Protein AF-A0A435XR45-F1 (afdb_monomer_lite)

Structure (mmCIF, N/CA/C/O backbone):
data_AF-A0A435XR45-F1
#
_entry.id   AF-A0A435XR45-F1
#
loop_
_atom_site.group_PDB
_atom_site.id
_atom_site.type_symbol
_atom_site.label_atom_id
_atom_site.label_alt_id
_atom_site.label_comp_id
_atom_site.label_asym_id
_atom_site.label_entity_id
_atom_site.label_seq_id
_atom_site.pdbx_PDB_ins_code
_atom_site.Cartn_x
_atom_site.Cartn_y
_atom_site.Cartn_z
_atom_site.occupancy
_atom_site.B_iso_or_equiv
_atom_site.auth_seq_id
_atom_site.auth_comp_id
_atom_site.auth_asym_id
_atom_site.auth_atom_id
_atom_site.pdbx_PDB_model_num
ATOM 1 N N . PRO A 1 1 ? 20.529 2.400 -13.162 1.00 84.38 1 PRO A N 1
ATOM 2 C CA . PRO A 1 1 ? 20.167 1.295 -12.238 1.00 84.38 1 PRO A CA 1
ATOM 3 C C . PRO A 1 1 ? 20.625 1.665 -10.825 1.00 84.38 1 PRO A C 1
ATOM 5 O O . PRO A 1 1 ? 21.655 2.323 -10.700 1.00 84.38 1 PRO A O 1
ATOM 8 N N . VAL A 1 2 ? 19.870 1.284 -9.794 1.00 91.06 2 VAL A N 1
ATOM 9 C CA . VAL A 1 2 ? 20.231 1.526 -8.389 1.00 91.06 2 VAL A CA 1
ATOM 10 C C . VAL A 1 2 ? 20.512 0.175 -7.746 1.00 91.06 2 VAL A C 1
ATOM 12 O O . VAL A 1 2 ? 19.653 -0.702 -7.763 1.00 91.06 2 VAL A O 1
ATOM 15 N N . ALA A 1 3 ? 21.725 -0.008 -7.229 1.00 93.19 3 ALA A N 1
ATOM 16 C CA . ALA A 1 3 ? 22.082 -1.224 -6.512 1.00 93.19 3 ALA A CA 1
ATOM 17 C C . ALA A 1 3 ? 21.446 -1.207 -5.117 1.00 93.19 3 ALA A C 1
ATOM 19 O O . ALA A 1 3 ? 21.496 -0.195 -4.417 1.00 93.19 3 ALA A O 1
ATOM 20 N N . VAL A 1 4 ? 20.873 -2.336 -4.713 1.00 92.94 4 VAL A N 1
ATOM 21 C CA . VAL A 1 4 ? 20.321 -2.543 -3.371 1.00 92.94 4 VAL A CA 1
ATOM 22 C C . VAL A 1 4 ? 20.966 -3.774 -2.756 1.00 92.94 4 VAL A C 1
ATOM 24 O O . VAL A 1 4 ? 21.391 -4.676 -3.474 1.00 92.94 4 VAL A O 1
ATOM 27 N N . ASN A 1 5 ? 21.049 -3.808 -1.427 1.00 91.12 5 ASN A N 1
ATOM 28 C CA . ASN A 1 5 ? 21.637 -4.947 -0.725 1.00 91.12 5 ASN A CA 1
ATOM 29 C C . ASN A 1 5 ? 20.813 -6.230 -0.922 1.00 91.12 5 ASN A C 1
ATOM 31 O O . A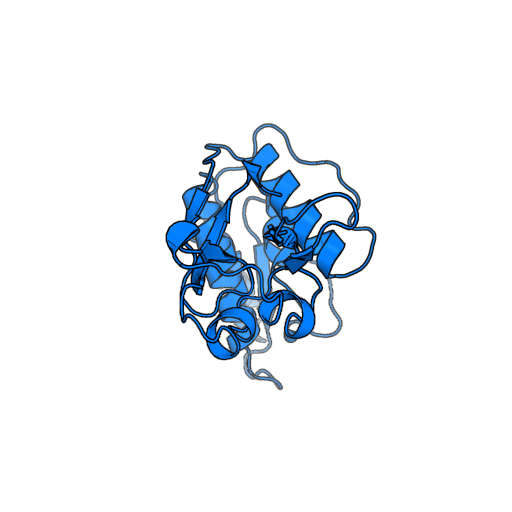SN A 1 5 ? 21.377 -7.305 -1.076 1.00 91.12 5 ASN A O 1
ATOM 35 N N . GLU A 1 6 ? 19.482 -6.109 -0.913 1.00 92.00 6 GLU A N 1
ATOM 36 C CA . GLU A 1 6 ? 18.561 -7.233 -1.060 1.00 92.00 6 GLU A CA 1
ATOM 37 C C . GLU A 1 6 ? 17.202 -6.741 -1.590 1.00 92.00 6 GLU A C 1
ATOM 39 O O . GLU A 1 6 ? 16.567 -5.871 -0.986 1.00 92.00 6 GLU A O 1
ATOM 44 N N . ILE A 1 7 ? 16.740 -7.290 -2.717 1.00 93.62 7 ILE A N 1
ATOM 45 C CA . ILE A 1 7 ? 15.506 -6.846 -3.388 1.00 93.62 7 ILE A CA 1
ATOM 46 C C . ILE A 1 7 ? 14.248 -7.206 -2.595 1.00 93.62 7 ILE A C 1
ATOM 48 O O . ILE A 1 7 ? 13.243 -6.504 -2.675 1.00 93.62 7 ILE A O 1
ATOM 52 N N . THR A 1 8 ? 14.300 -8.259 -1.777 1.00 92.94 8 THR A N 1
ATOM 53 C CA . THR A 1 8 ? 13.164 -8.669 -0.936 1.00 92.94 8 THR A CA 1
ATOM 54 C C . THR A 1 8 ? 12.863 -7.681 0.196 1.00 92.94 8 THR A C 1
ATOM 56 O O . THR A 1 8 ? 11.785 -7.733 0.787 1.00 92.94 8 THR A O 1
ATOM 59 N N . GLN A 1 9 ? 13.762 -6.728 0.473 1.00 91.50 9 GLN A N 1
ATOM 60 C CA . GLN A 1 9 ? 13.537 -5.666 1.462 1.00 91.50 9 GLN A CA 1
ATOM 61 C C . GLN A 1 9 ? 12.734 -4.477 0.910 1.00 91.50 9 GLN A C 1
ATOM 63 O O . GLN A 1 9 ? 12.242 -3.654 1.697 1.00 91.50 9 GLN A O 1
ATOM 68 N N . LEU A 1 10 ? 12.573 -4.393 -0.416 1.00 93.12 10 LEU A N 1
ATOM 69 C CA . LEU A 1 10 ? 11.851 -3.314 -1.086 1.00 93.12 10 LEU A CA 1
ATOM 70 C C . LEU A 1 10 ? 10.365 -3.348 -0.710 1.00 93.12 10 LEU A C 1
ATOM 72 O O . LEU A 1 10 ? 9.634 -4.286 -1.042 1.00 93.12 10 LEU A O 1
ATOM 76 N N . GLY A 1 11 ? 9.916 -2.316 0.007 1.00 93.12 11 GLY A N 1
ATOM 77 C CA . GLY A 1 11 ? 8.500 -2.092 0.269 1.00 93.12 11 GLY A CA 1
ATOM 78 C C . GLY A 1 11 ? 7.791 -1.462 -0.927 1.00 93.12 11 GLY A C 1
ATOM 79 O O . GLY A 1 11 ? 8.376 -1.258 -1.991 1.00 93.12 11 GLY A O 1
ATOM 80 N N . ILE A 1 12 ? 6.508 -1.149 -0.752 1.00 94.31 12 ILE A N 1
ATOM 81 C CA . ILE A 1 12 ? 5.695 -0.534 -1.807 1.00 94.31 12 ILE A CA 1
ATOM 82 C C . ILE A 1 12 ? 6.259 0.822 -2.254 1.00 94.31 12 ILE A C 1
ATOM 84 O O . ILE A 1 12 ? 6.191 1.159 -3.432 1.00 94.31 12 ILE A O 1
ATOM 88 N N . GLU A 1 13 ? 6.868 1.567 -1.330 1.00 94.75 13 GLU A N 1
ATOM 89 C CA . GLU A 1 13 ? 7.479 2.876 -1.553 1.00 94.75 13 GLU A CA 1
ATOM 90 C C . GLU A 1 13 ? 8.535 2.861 -2.662 1.00 94.75 13 GLU A C 1
ATOM 92 O O . GLU A 1 13 ? 8.608 3.806 -3.441 1.00 94.75 13 GLU A O 1
ATOM 97 N N . ALA A 1 14 ? 9.285 1.763 -2.800 1.00 95.12 14 ALA A N 1
ATOM 98 C CA . ALA A 1 14 ? 10.298 1.609 -3.843 1.00 95.12 14 ALA A CA 1
ATOM 99 C C . ALA A 1 14 ? 9.701 1.557 -5.260 1.00 95.12 14 ALA A C 1
ATOM 101 O O . ALA A 1 14 ? 10.407 1.803 -6.234 1.00 95.12 14 ALA A O 1
ATOM 102 N N . TRP A 1 15 ? 8.407 1.252 -5.369 1.00 96.06 15 TRP A N 1
ATOM 103 C CA . TRP A 1 15 ? 7.674 1.170 -6.628 1.00 96.06 15 TRP A CA 1
ATOM 104 C C . TRP A 1 15 ? 6.929 2.463 -6.932 1.00 96.06 15 TRP A C 1
ATOM 106 O O . TRP A 1 15 ? 6.956 2.934 -8.061 1.00 96.06 15 TRP A O 1
ATOM 116 N N . ILE A 1 16 ? 6.281 3.056 -5.927 1.00 95.88 16 ILE A N 1
ATOM 117 C CA . ILE A 1 16 ? 5.413 4.221 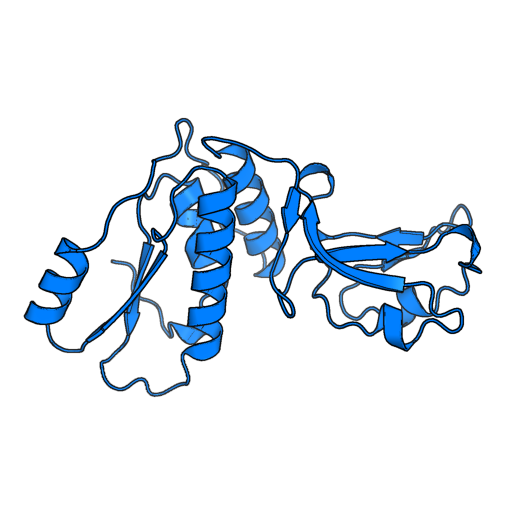-6.131 1.00 95.88 16 ILE A CA 1
ATOM 118 C C . ILE A 1 16 ? 6.150 5.563 -6.065 1.00 95.88 16 ILE A C 1
ATOM 120 O O . ILE A 1 16 ? 5.756 6.494 -6.763 1.00 95.88 16 ILE A O 1
ATOM 124 N N . ALA A 1 17 ? 7.228 5.681 -5.280 1.00 95.94 17 ALA A N 1
ATOM 125 C CA . ALA A 1 17 ? 7.978 6.934 -5.183 1.00 95.94 17 ALA A CA 1
ATOM 126 C C . ALA A 1 17 ? 8.616 7.344 -6.523 1.00 95.94 17 ALA A C 1
ATOM 128 O O . ALA A 1 17 ? 8.434 8.495 -6.922 1.00 95.94 17 ALA A O 1
ATOM 129 N N . PRO A 1 18 ? 9.278 6.442 -7.283 1.00 95.75 18 PRO A N 1
ATOM 130 C CA . PRO A 1 18 ? 9.805 6.805 -8.595 1.00 95.75 18 PRO A CA 1
ATOM 131 C C . PRO A 1 18 ? 8.713 7.251 -9.566 1.00 95.75 18 PRO A C 1
ATOM 133 O O . PRO A 1 18 ? 8.928 8.185 -10.332 1.00 95.75 18 PRO A O 1
ATOM 136 N N . VAL A 1 19 ? 7.534 6.626 -9.514 1.00 96.50 19 VAL A N 1
ATOM 137 C CA . VAL A 1 19 ? 6.386 6.987 -10.360 1.00 96.50 19 VAL A CA 1
ATOM 138 C C . VAL A 1 19 ? 5.886 8.388 -10.019 1.00 96.50 19 VAL A C 1
ATOM 140 O O . VAL A 1 19 ? 5.678 9.202 -10.919 1.00 96.50 19 VAL A O 1
ATOM 143 N N . ALA A 1 20 ? 5.785 8.713 -8.726 1.00 96.12 20 ALA A N 1
ATOM 144 C CA . ALA A 1 20 ? 5.480 10.066 -8.267 1.00 96.12 20 ALA A CA 1
ATOM 145 C C . ALA A 1 20 ? 6.531 11.089 -8.745 1.00 96.12 20 ALA A C 1
ATOM 147 O O . ALA A 1 20 ? 6.176 12.207 -9.109 1.00 96.12 20 ALA A O 1
ATOM 148 N N . TRP A 1 21 ? 7.811 10.704 -8.815 1.00 95.81 21 TRP A N 1
ATOM 149 C CA . TRP A 1 21 ? 8.901 11.514 -9.381 1.00 95.81 21 TRP A CA 1
ATOM 150 C C . TRP A 1 21 ? 8.949 11.543 -10.920 1.00 95.81 21 TRP A C 1
ATOM 152 O O . TRP A 1 21 ? 9.836 12.182 -11.485 1.00 95.81 21 TRP A O 1
ATOM 162 N N . GLY A 1 22 ? 8.018 10.889 -11.622 1.00 95.38 22 GLY A N 1
ATOM 163 C CA . GLY A 1 22 ? 7.934 10.930 -13.086 1.00 95.38 22 GLY A CA 1
ATOM 164 C C . GLY A 1 22 ? 8.491 9.715 -13.822 1.00 95.38 22 GLY A C 1
ATOM 165 O O . GLY A 1 22 ? 8.504 9.721 -15.052 1.00 95.38 22 GLY A O 1
ATOM 166 N N . ALA A 1 23 ? 8.923 8.662 -13.124 1.00 95.56 23 ALA A N 1
ATOM 167 C CA . ALA A 1 23 ? 9.302 7.415 -13.780 1.00 95.56 23 ALA A CA 1
ATOM 168 C C . ALA A 1 23 ? 8.084 6.779 -14.469 1.00 95.56 23 ALA A C 1
ATOM 170 O O . ALA A 1 23 ? 7.060 6.524 -13.839 1.00 95.56 23 ALA A O 1
ATOM 171 N N . ALA A 1 24 ? 8.219 6.485 -15.762 1.00 95.12 24 ALA A N 1
ATOM 172 C CA . ALA A 1 24 ? 7.178 5.820 -16.544 1.00 95.12 24 ALA A CA 1
ATOM 173 C C . ALA A 1 24 ? 7.207 4.285 -16.405 1.00 95.12 24 ALA A C 1
ATOM 175 O O . ALA A 1 24 ? 6.255 3.623 -16.795 1.00 95.12 24 ALA A O 1
ATOM 176 N N . ALA A 1 25 ? 8.281 3.709 -15.859 1.00 96.19 25 ALA A N 1
ATOM 177 C CA . ALA A 1 25 ? 8.369 2.294 -15.509 1.00 96.19 25 ALA A CA 1
ATOM 178 C C . ALA A 1 25 ? 9.405 2.074 -14.396 1.00 96.19 25 ALA A C 1
ATOM 180 O O . ALA A 1 25 ? 10.389 2.813 -14.299 1.00 96.19 25 ALA A O 1
ATOM 181 N N . VAL A 1 26 ? 9.196 1.044 -13.575 1.00 97.00 26 VAL A N 1
ATOM 182 C CA . VAL A 1 26 ? 10.075 0.661 -12.463 1.00 97.00 26 VAL A CA 1
ATOM 183 C C . VAL A 1 26 ? 10.276 -0.852 -12.485 1.00 97.00 26 VAL A C 1
ATOM 185 O O . VAL A 1 26 ? 9.340 -1.612 -12.259 1.00 97.00 26 VAL A O 1
ATOM 188 N N . MET A 1 27 ? 11.506 -1.303 -12.730 1.00 96.94 27 MET A N 1
ATOM 189 C CA . MET A 1 27 ? 11.834 -2.730 -12.791 1.00 96.94 27 MET A CA 1
ATOM 190 C C . MET A 1 27 ? 12.838 -3.101 -11.701 1.00 96.94 27 MET A C 1
ATOM 192 O O . MET A 1 27 ? 13.874 -2.445 -11.568 1.00 96.94 27 MET A O 1
ATOM 196 N N . ALA A 1 28 ? 12.562 -4.174 -10.961 1.00 96.44 28 ALA A N 1
ATOM 197 C CA . ALA A 1 28 ? 13.563 -4.839 -10.132 1.00 96.44 28 ALA A CA 1
ATOM 198 C C . ALA A 1 28 ? 14.202 -5.990 -10.915 1.00 96.44 28 ALA A C 1
ATOM 200 O O . ALA A 1 28 ? 13.516 -6.713 -11.633 1.00 96.44 28 ALA A O 1
ATOM 201 N N . LEU A 1 29 ? 15.511 -6.171 -10.755 1.00 96.19 29 LEU A N 1
ATOM 202 C CA . LEU A 1 29 ? 16.254 -7.299 -11.312 1.00 96.19 29 LEU A CA 1
ATOM 203 C C . LEU A 1 29 ? 16.550 -8.302 -10.194 1.00 96.19 29 LEU A C 1
ATOM 205 O O . LEU A 1 29 ? 17.124 -7.923 -9.172 1.00 96.19 29 LEU A O 1
ATOM 209 N N . ALA A 1 30 ? 16.182 -9.562 -10.398 1.00 95.50 30 ALA A N 1
ATOM 210 C CA . ALA A 1 30 ? 16.560 -10.692 -9.559 1.00 95.50 30 ALA A CA 1
ATOM 211 C C . ALA A 1 30 ? 17.417 -11.684 -10.353 1.00 95.50 30 ALA A C 1
ATOM 213 O O . ALA A 1 30 ? 17.338 -11.738 -11.582 1.00 95.50 30 ALA A O 1
ATOM 214 N N . SER A 1 31 ? 18.202 -12.496 -9.643 1.00 94.19 31 SER A N 1
ATOM 215 C CA . SER A 1 31 ? 18.904 -13.622 -10.261 1.00 94.19 31 SER A CA 1
ATOM 216 C C . SER A 1 31 ? 17.913 -14.649 -10.809 1.00 94.19 31 SER A C 1
ATOM 218 O O . SER A 1 31 ? 16.802 -14.780 -10.295 1.00 94.19 31 SER A O 1
ATOM 220 N N . ALA A 1 32 ? 18.323 -15.444 -11.800 1.00 93.50 32 ALA A N 1
ATOM 221 C CA . ALA A 1 32 ? 17.477 -16.506 -12.361 1.00 93.50 32 ALA A CA 1
ATOM 222 C C . ALA A 1 32 ? 17.160 -17.614 -11.336 1.00 93.50 32 ALA A C 1
ATOM 224 O O . ALA A 1 32 ? 16.251 -18.422 -11.524 1.00 93.50 32 ALA A O 1
ATOM 225 N N . LYS A 1 33 ? 17.945 -17.679 -10.253 1.00 92.75 33 LYS A N 1
ATOM 226 C CA . LYS A 1 33 ? 17.721 -18.538 -9.085 1.00 92.75 33 LYS A CA 1
ATOM 227 C C . LYS A 1 33 ? 17.835 -17.694 -7.813 1.00 92.75 33 LYS A C 1
ATOM 229 O O . LYS A 1 33 ? 18.938 -17.579 -7.263 1.00 92.75 33 LYS A O 1
ATOM 234 N N . PRO A 1 34 ? 16.741 -17.060 -7.364 1.00 89.88 34 PRO A N 1
ATOM 235 C CA . PRO A 1 34 ? 16.741 -16.247 -6.154 1.00 89.88 34 PRO A CA 1
ATOM 236 C C . PRO A 1 34 ? 17.091 -17.085 -4.920 1.00 89.88 34 PRO A C 1
ATOM 238 O O . PRO A 1 34 ? 16.647 -18.223 -4.777 1.00 89.88 34 PRO A O 1
ATOM 241 N N . LYS A 1 35 ? 17.877 -16.521 -3.996 1.00 90.44 35 LYS A N 1
ATOM 242 C CA . LYS A 1 35 ? 18.180 -17.170 -2.703 1.00 90.44 35 LYS A CA 1
ATOM 243 C C . LYS A 1 35 ? 17.000 -17.130 -1.728 1.00 90.44 35 LYS A C 1
ATOM 245 O O . LYS A 1 35 ? 16.951 -17.924 -0.791 1.00 90.44 35 LYS A O 1
ATOM 250 N N . HIS A 1 36 ? 16.089 -16.183 -1.929 1.00 91.44 36 HIS A N 1
ATOM 251 C CA . HIS A 1 36 ? 14.946 -15.913 -1.069 1.00 91.44 36 HIS A CA 1
ATOM 252 C C . HIS A 1 36 ? 13.662 -15.849 -1.899 1.00 91.44 36 HIS A C 1
ATO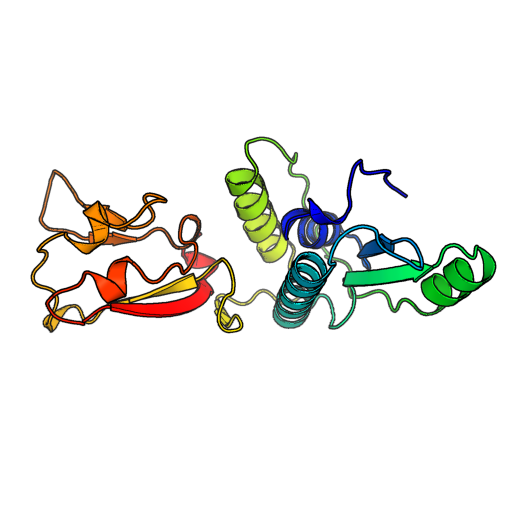M 254 O O . HIS A 1 36 ? 13.682 -15.430 -3.053 1.00 91.44 36 HIS A O 1
ATOM 260 N N . GLU A 1 37 ? 12.549 -16.246 -1.284 1.00 92.50 37 GLU A N 1
ATOM 261 C CA . GLU A 1 37 ? 11.214 -16.216 -1.886 1.00 92.50 37 GLU A CA 1
ATOM 262 C C . GLU A 1 37 ? 10.798 -14.791 -2.276 1.00 92.50 37 GLU A C 1
ATOM 264 O O . GLU A 1 37 ? 10.768 -13.881 -1.442 1.00 92.50 37 GLU A O 1
ATOM 269 N N . LEU A 1 38 ? 10.405 -14.604 -3.538 1.00 94.50 38 LEU A N 1
ATOM 270 C CA . LEU A 1 38 ? 10.039 -13.291 -4.083 1.00 94.50 38 LEU A CA 1
ATOM 271 C C . LEU A 1 38 ? 8.545 -12.963 -3.942 1.00 94.50 38 LEU A C 1
ATOM 273 O O . LEU A 1 38 ? 8.107 -11.888 -4.348 1.00 94.50 38 LEU A O 1
ATOM 277 N N . THR A 1 39 ? 7.755 -13.838 -3.316 1.00 92.12 39 THR A N 1
ATOM 278 C CA . THR A 1 39 ? 6.297 -13.680 -3.166 1.00 92.12 39 THR A CA 1
ATOM 279 C C . THR A 1 39 ? 5.900 -12.337 -2.533 1.00 92.12 39 THR A C 1
ATOM 281 O O . THR A 1 39 ? 4.958 -11.681 -2.982 1.00 92.12 39 THR A O 1
ATOM 284 N N . GLY A 1 40 ? 6.641 -11.875 -1.518 1.00 91.88 40 GLY A N 1
ATOM 285 C CA . GLY A 1 40 ? 6.397 -10.568 -0.894 1.00 91.88 40 GLY A CA 1
ATOM 286 C C . GLY A 1 40 ? 6.638 -9.393 -1.849 1.00 91.88 40 GLY A C 1
ATOM 287 O O . GLY A 1 40 ? 5.854 -8.442 -1.867 1.00 91.88 40 GLY A O 1
ATOM 288 N N . LEU A 1 41 ? 7.679 -9.492 -2.679 1.00 93.88 41 LEU A N 1
ATOM 289 C CA . LEU A 1 41 ? 8.022 -8.498 -3.692 1.00 93.88 41 LEU A CA 1
ATOM 290 C C . LEU A 1 41 ? 6.968 -8.466 -4.806 1.00 93.88 41 LEU A C 1
ATOM 292 O O . LEU A 1 41 ? 6.468 -7.395 -5.144 1.00 93.88 41 LEU A O 1
ATOM 296 N N . ALA A 1 42 ? 6.557 -9.636 -5.301 1.00 93.81 42 ALA A N 1
ATOM 297 C CA . ALA A 1 42 ? 5.502 -9.774 -6.305 1.00 93.81 42 ALA A CA 1
ATOM 298 C C . ALA A 1 42 ? 4.164 -9.180 -5.826 1.00 93.81 42 ALA A C 1
ATOM 300 O O . ALA A 1 42 ? 3.455 -8.519 -6.592 1.00 93.81 42 ALA A O 1
ATOM 301 N N . ARG A 1 43 ? 3.834 -9.334 -4.535 1.00 94.06 43 ARG A N 1
ATOM 302 C CA . ARG A 1 43 ? 2.661 -8.679 -3.935 1.00 94.06 43 ARG A CA 1
ATOM 303 C C . ARG A 1 43 ? 2.788 -7.153 -3.952 1.00 94.06 43 ARG A C 1
ATOM 305 O O . ARG A 1 43 ? 1.816 -6.482 -4.291 1.00 94.06 43 ARG A O 1
ATOM 312 N N . ASN A 1 44 ? 3.959 -6.602 -3.627 1.00 94.94 44 ASN A N 1
ATOM 313 C CA . ASN A 1 44 ? 4.190 -5.153 -3.684 1.00 94.94 44 ASN A CA 1
ATOM 314 C C . ASN A 1 44 ? 4.054 -4.617 -5.116 1.00 94.94 44 ASN A C 1
ATOM 316 O O . ASN A 1 44 ? 3.378 -3.610 -5.311 1.00 94.94 44 ASN A O 1
ATOM 320 N N . VAL A 1 45 ? 4.603 -5.326 -6.110 1.00 96.19 45 VAL A N 1
ATOM 321 C CA . VAL A 1 45 ? 4.435 -5.007 -7.541 1.00 96.19 45 VAL A CA 1
ATOM 322 C C . VAL A 1 45 ? 2.960 -5.011 -7.939 1.00 96.19 45 VAL A C 1
ATOM 324 O O . VAL A 1 45 ? 2.484 -4.069 -8.567 1.00 96.19 45 VAL A O 1
ATOM 327 N N . THR A 1 46 ? 2.212 -6.035 -7.521 1.00 95.94 46 THR A N 1
ATOM 328 C CA . THR A 1 46 ? 0.776 -6.158 -7.818 1.00 95.94 46 THR A CA 1
ATOM 329 C C . THR A 1 46 ? -0.014 -4.972 -7.264 1.00 95.94 46 THR A C 1
ATOM 331 O O . THR A 1 46 ? -0.836 -4.389 -7.971 1.00 95.94 46 THR A O 1
ATOM 334 N N . ILE A 1 47 ? 0.246 -4.579 -6.012 1.00 95.88 47 ILE A N 1
ATOM 335 C CA . ILE A 1 47 ? -0.423 -3.427 -5.395 1.00 95.88 47 ILE A CA 1
ATOM 336 C C . ILE A 1 47 ? 0.019 -2.121 -6.073 1.00 95.88 47 ILE A C 1
ATOM 338 O O . ILE A 1 47 ? -0.827 -1.274 -6.350 1.00 95.88 47 ILE A O 1
ATOM 342 N N . ALA A 1 48 ? 1.304 -1.958 -6.398 1.00 96.81 48 ALA A N 1
ATOM 343 C CA . ALA A 1 48 ? 1.797 -0.772 -7.097 1.00 96.81 48 ALA A CA 1
ATOM 344 C C . ALA A 1 48 ? 1.141 -0.601 -8.478 1.00 96.81 48 ALA A C 1
ATOM 346 O O . ALA A 1 48 ? 0.677 0.490 -8.795 1.00 96.81 48 ALA A O 1
ATOM 347 N N . ASN A 1 49 ? 1.012 -1.678 -9.258 1.00 97.19 49 ASN A N 1
ATOM 348 C CA . ASN A 1 49 ? 0.322 -1.661 -10.552 1.00 97.19 49 ASN A CA 1
ATOM 349 C C . ASN A 1 49 ? -1.188 -1.410 -10.417 1.00 97.19 49 ASN A C 1
ATOM 351 O O . ASN A 1 49 ? -1.784 -0.721 -11.244 1.00 97.19 49 ASN A O 1
ATOM 355 N N . LEU A 1 50 ? -1.822 -1.912 -9.352 1.00 97.06 50 LEU A N 1
ATOM 356 C CA . LEU A 1 50 ? -3.217 -1.592 -9.040 1.00 97.06 50 LEU A CA 1
ATOM 357 C C . LEU A 1 50 ? -3.406 -0.093 -8.762 1.00 97.06 50 LEU A C 1
ATOM 359 O O . LEU A 1 50 ? -4.342 0.511 -9.293 1.00 97.06 50 LEU A O 1
ATOM 363 N N . LEU A 1 51 ? -2.524 0.505 -7.957 1.00 96.69 51 LEU A N 1
ATOM 364 C CA . LEU A 1 51 ? -2.540 1.940 -7.667 1.00 96.69 51 LEU A CA 1
ATOM 365 C C . LEU A 1 51 ? -2.274 2.758 -8.928 1.00 96.69 51 LEU A C 1
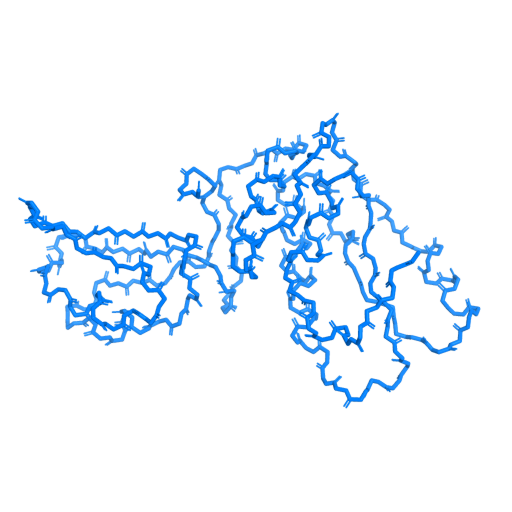ATOM 367 O O . LEU A 1 51 ? -3.051 3.653 -9.247 1.00 96.69 51 LEU A O 1
ATOM 371 N N . ALA A 1 52 ? -1.235 2.397 -9.678 1.00 96.69 52 ALA A N 1
ATOM 372 C CA . ALA A 1 52 ? -0.888 3.022 -10.944 1.00 96.69 52 ALA A CA 1
ATOM 373 C C . ALA A 1 52 ? -2.072 3.044 -11.917 1.00 96.69 52 ALA A C 1
ATOM 375 O O . ALA A 1 52 ? -2.432 4.104 -12.431 1.00 96.69 52 ALA A O 1
ATOM 376 N N . ARG A 1 53 ? -2.735 1.898 -12.108 1.00 97.25 53 ARG A N 1
ATOM 377 C CA . ARG A 1 53 ? -3.908 1.790 -12.980 1.00 97.25 53 ARG A CA 1
ATOM 378 C C . ARG A 1 53 ? -5.044 2.681 -12.499 1.00 97.25 53 ARG A C 1
ATOM 380 O O . ARG A 1 53 ? -5.664 3.362 -13.306 1.00 97.25 53 ARG A O 1
ATOM 387 N N . SER A 1 54 ? -5.315 2.662 -11.196 1.00 97.12 54 SER A N 1
ATOM 388 C CA . SER A 1 54 ? -6.431 3.408 -10.604 1.00 97.12 54 SER A CA 1
ATOM 389 C C . SER A 1 54 ? -6.220 4.923 -10.656 1.00 97.12 54 SER A C 1
ATOM 391 O O . SER A 1 54 ? -7.193 5.661 -10.721 1.00 97.12 54 SER A O 1
ATOM 393 N N . LEU A 1 55 ? -4.961 5.372 -10.663 1.00 96.94 55 LEU A N 1
ATOM 394 C CA . LEU A 1 55 ? -4.563 6.783 -10.704 1.00 96.94 55 LEU A CA 1
ATOM 395 C C . LEU A 1 55 ? -4.217 7.289 -12.120 1.00 96.94 55 LEU A C 1
ATOM 397 O O . LEU A 1 55 ? -3.808 8.437 -12.286 1.00 96.94 55 LEU A O 1
ATOM 401 N N . GLY A 1 56 ? -4.364 6.447 -13.149 1.00 96.62 56 GLY A N 1
ATOM 402 C CA . GLY A 1 56 ? -4.151 6.826 -14.551 1.00 96.62 56 GLY A CA 1
ATOM 403 C C . GLY A 1 56 ? -2.700 6.759 -15.050 1.00 96.62 56 GLY A C 1
ATOM 404 O O . GLY A 1 56 ? -2.410 7.257 -16.136 1.00 96.62 56 GLY A O 1
ATOM 405 N N . TYR A 1 57 ? -1.787 6.130 -14.307 1.00 96.62 57 TYR A N 1
ATOM 406 C CA . TYR A 1 57 ? -0.389 5.944 -14.721 1.00 96.62 57 TYR A CA 1
ATOM 407 C C . TYR A 1 57 ? -0.182 4.790 -15.714 1.00 96.62 57 TYR A C 1
ATOM 409 O O . TYR A 1 57 ? 0.825 4.762 -16.410 1.00 96.62 57 TYR A O 1
ATOM 417 N N . GLY A 1 58 ? -1.107 3.832 -15.796 1.00 94.88 58 GLY A N 1
ATOM 418 C CA . GLY A 1 5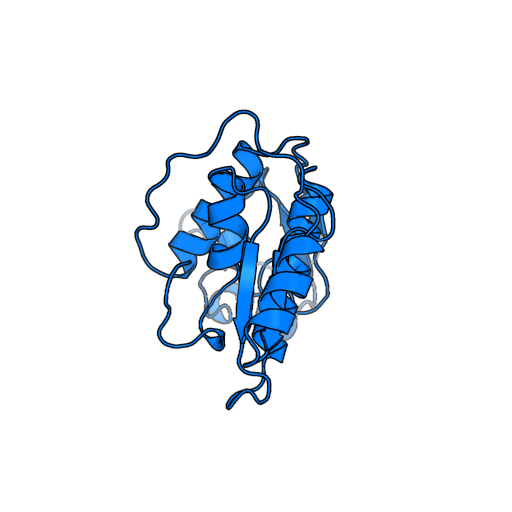8 ? -0.969 2.623 -16.624 1.00 94.88 58 GLY A CA 1
ATOM 419 C C . GLY A 1 58 ? -1.037 1.337 -15.797 1.00 94.88 58 GLY A C 1
ATOM 420 O O . GLY A 1 58 ? -1.101 1.387 -14.572 1.00 94.88 58 GLY A O 1
ATOM 421 N N . SER A 1 59 ? -1.091 0.176 -16.457 1.00 91.50 59 SER A N 1
ATOM 422 C CA . SER A 1 59 ? -1.465 -1.092 -15.809 1.00 91.50 59 SER A CA 1
ATOM 423 C C . SER A 1 59 ? -0.311 -2.005 -15.389 1.00 91.50 59 SER A C 1
ATOM 425 O O . SER A 1 59 ? -0.508 -2.799 -14.476 1.00 91.50 59 SER A O 1
ATOM 427 N N . GLU A 1 60 ? 0.855 -1.928 -16.034 1.00 92.44 60 GLU A N 1
ATOM 428 C CA . GLU A 1 60 ? 1.964 -2.888 -15.846 1.00 92.44 60 GLU A CA 1
ATOM 429 C C . GLU A 1 60 ? 3.339 -2.201 -15.816 1.00 92.44 60 GLU A C 1
ATOM 431 O O . GLU A 1 60 ? 4.331 -2.715 -16.323 1.00 92.44 60 GLU A O 1
ATOM 436 N N . LEU A 1 61 ? 3.401 -1.002 -15.238 1.00 95.31 61 LEU A N 1
ATOM 437 C CA . LEU A 1 61 ? 4.624 -0.195 -15.244 1.00 95.31 61 LEU A CA 1
ATOM 438 C C . LEU A 1 61 ? 5.651 -0.630 -14.188 1.00 95.31 61 LEU A C 1
ATOM 440 O O . LEU A 1 61 ? 6.829 -0.303 -14.311 1.00 95.31 61 LEU A O 1
ATOM 444 N N . CYS A 1 62 ? 5.222 -1.356 -13.154 1.00 97.00 62 CYS A N 1
ATOM 445 C CA . CYS A 1 62 ? 6.101 -1.968 -12.163 1.00 97.00 62 CYS A CA 1
ATOM 446 C C . CYS A 1 62 ? 6.288 -3.457 -12.467 1.00 97.00 62 CYS A C 1
ATOM 448 O O . CYS A 1 62 ? 5.304 -4.159 -12.710 1.00 97.00 62 CYS A O 1
ATOM 450 N N . GLY A 1 63 ? 7.515 -3.972 -12.384 1.00 96.38 63 GLY A N 1
ATOM 451 C CA . GLY A 1 63 ? 7.767 -5.380 -12.694 1.00 96.38 63 GLY A CA 1
ATOM 452 C C . GLY A 1 63 ? 9.064 -5.957 -12.136 1.00 96.38 63 GLY A C 1
ATOM 453 O O . GLY A 1 63 ? 9.925 -5.252 -11.609 1.00 96.38 63 GLY A O 1
ATOM 454 N N . LEU A 1 64 ? 9.188 -7.275 -12.273 1.00 95.75 64 LEU A N 1
ATOM 455 C CA . LEU A 1 64 ? 10.369 -8.052 -11.915 1.00 95.75 64 LEU A CA 1
ATOM 456 C C . LEU A 1 64 ? 10.965 -8.674 -13.182 1.00 95.75 64 LEU A C 1
ATOM 458 O O . LEU A 1 64 ? 10.236 -9.206 -14.016 1.00 95.75 64 LEU A O 1
ATOM 462 N N . ILE A 1 65 ? 12.285 -8.611 -13.313 1.00 95.94 65 ILE A N 1
ATOM 463 C CA . ILE A 1 65 ? 13.051 -9.302 -14.347 1.00 95.94 65 ILE A CA 1
ATOM 464 C C . ILE A 1 65 ? 13.936 -10.318 -13.630 1.00 95.94 65 ILE A C 1
ATOM 466 O O . ILE A 1 65 ? 14.756 -9.931 -12.805 1.00 95.94 65 ILE A O 1
ATOM 470 N N . GLU A 1 66 ? 13.768 -11.603 -13.926 1.00 95.56 66 GLU A N 1
ATOM 471 C CA . GLU A 1 66 ? 14.524 -12.694 -13.298 1.00 95.56 66 GLU A CA 1
ATOM 472 C C . GLU A 1 66 ? 15.499 -13.284 -14.317 1.00 95.56 66 GLU A C 1
ATOM 474 O O . GLU A 1 66 ? 15.117 -14.085 -15.172 1.00 95.56 66 GLU A O 1
ATOM 479 N N . THR A 1 67 ? 16.753 -12.839 -14.283 1.00 96.56 67 THR A N 1
ATOM 480 C CA . THR A 1 67 ? 17.782 -13.303 -15.217 1.00 96.56 67 THR A CA 1
ATOM 481 C C . THR A 1 67 ? 19.182 -12.982 -14.705 1.00 96.56 67 THR A C 1
ATOM 483 O O . THR A 1 67 ? 19.424 -11.908 -14.163 1.00 96.56 67 THR A O 1
ATOM 486 N N . ASP A 1 68 ? 20.117 -13.901 -14.941 1.00 96.56 68 ASP A N 1
ATOM 487 C CA . ASP A 1 68 ? 21.561 -13.655 -14.814 1.00 96.56 68 ASP A CA 1
ATOM 488 C C . ASP A 1 68 ? 22.224 -13.443 -16.192 1.00 96.56 68 ASP A C 1
ATOM 490 O O . ASP A 1 68 ? 23.414 -13.147 -16.284 1.00 96.56 68 ASP A O 1
ATOM 494 N N . ASP A 1 69 ? 21.449 -13.600 -17.269 1.00 97.75 69 ASP A N 1
ATOM 495 C CA . ASP A 1 69 ? 21.888 -13.444 -18.652 1.00 97.75 69 ASP A CA 1
ATOM 496 C C . ASP A 1 69 ? 21.644 -11.992 -19.129 1.00 97.75 69 ASP A C 1
ATOM 498 O O . ASP A 1 69 ? 20.501 -11.510 -19.070 1.00 97.75 69 ASP A O 1
ATOM 502 N N . PRO A 1 70 ? 22.692 -11.280 -19.590 1.00 96.62 70 PRO A N 1
ATOM 503 C CA . PRO A 1 70 ? 22.596 -9.885 -20.015 1.00 96.62 70 PRO A CA 1
ATOM 504 C C . PRO A 1 70 ? 21.800 -9.683 -21.314 1.00 96.62 70 PRO A C 1
ATOM 506 O O . PRO A 1 70 ? 21.158 -8.640 -21.469 1.00 96.62 70 PRO A O 1
ATOM 509 N N . ASP A 1 71 ? 21.797 -10.654 -22.227 1.00 98.06 71 ASP A N 1
ATOM 510 C CA . ASP A 1 71 ? 21.025 -10.581 -23.469 1.00 98.06 71 ASP A CA 1
ATOM 511 C C . ASP A 1 71 ? 19.533 -10.749 -23.165 1.00 98.06 71 ASP A C 1
ATOM 513 O O . ASP A 1 71 ? 18.692 -9.991 -23.660 1.00 98.06 71 ASP A O 1
ATOM 517 N N . MET A 1 72 ? 19.199 -11.665 -22.253 1.00 97.88 72 MET A N 1
ATOM 518 C CA . MET A 1 72 ? 17.830 -11.820 -21.752 1.00 97.88 72 MET A CA 1
ATOM 519 C C . MET A 1 72 ? 17.356 -10.590 -20.971 1.00 97.88 72 MET A C 1
ATOM 521 O O . MET A 1 72 ? 16.202 -10.182 -21.124 1.00 97.88 72 MET A O 1
ATOM 525 N N . LEU A 1 73 ? 18.234 -9.960 -20.180 1.00 97.38 73 LEU A N 1
ATOM 526 C CA . LEU A 1 73 ? 17.927 -8.696 -19.504 1.00 97.38 73 LEU A CA 1
ATOM 527 C C . LEU A 1 73 ? 17.582 -7.605 -20.517 1.00 97.38 73 LEU A C 1
ATOM 529 O O . LEU A 1 73 ? 16.585 -6.902 -20.347 1.00 97.38 73 LEU A O 1
ATOM 533 N N . ARG A 1 74 ? 18.372 -7.477 -21.586 1.00 97.19 74 ARG A N 1
ATOM 534 C CA . ARG A 1 74 ? 18.096 -6.500 -22.639 1.00 97.19 74 ARG A CA 1
ATOM 535 C C . ARG A 1 74 ? 16.746 -6.749 -23.306 1.00 97.19 74 ARG A C 1
ATOM 537 O O . ARG A 1 74 ? 15.945 -5.824 -23.389 1.00 97.19 74 ARG A O 1
ATOM 544 N N . LEU A 1 75 ? 16.462 -7.990 -23.702 1.00 97.75 75 LEU A N 1
ATOM 545 C CA . LEU A 1 75 ? 15.173 -8.352 -24.299 1.00 97.75 75 LEU A CA 1
ATOM 546 C C . LEU A 1 75 ? 13.992 -8.066 -23.364 1.00 97.75 75 LEU A C 1
ATOM 548 O O . LEU A 1 75 ? 12.923 -7.673 -23.830 1.00 97.75 75 LEU A O 1
ATOM 552 N N . ALA A 1 76 ? 14.162 -8.272 -22.056 1.00 96.88 76 ALA A N 1
ATOM 553 C CA . ALA A 1 76 ? 13.138 -7.949 -21.070 1.00 96.88 76 ALA A CA 1
ATOM 554 C C . ALA A 1 76 ? 12.914 -6.434 -20.962 1.00 96.88 76 ALA A C 1
ATOM 556 O O . ALA A 1 76 ? 11.766 -5.996 -20.970 1.00 96.88 76 ALA A O 1
ATOM 557 N N . LEU A 1 77 ? 13.987 -5.636 -20.921 1.00 95.62 77 LEU A N 1
ATOM 558 C CA . LEU A 1 77 ? 13.907 -4.173 -20.879 1.00 95.62 77 LEU A CA 1
ATOM 559 C C . LEU A 1 77 ? 13.271 -3.587 -22.145 1.00 95.62 77 LEU A C 1
ATOM 561 O O . LEU A 1 77 ? 12.430 -2.700 -22.034 1.00 95.62 77 LEU A O 1
ATOM 565 N N . ASP A 1 78 ? 13.598 -4.120 -23.324 1.00 96.56 78 ASP A N 1
ATOM 566 C CA . ASP A 1 78 ? 13.023 -3.682 -24.605 1.00 96.56 78 ASP A CA 1
ATOM 567 C C . ASP A 1 78 ? 11.503 -3.949 -24.697 1.00 96.56 78 ASP A C 1
ATOM 569 O O . ASP A 1 78 ? 10.804 -3.319 -25.491 1.00 96.56 78 ASP A O 1
ATOM 573 N N . ARG A 1 79 ? 10.973 -4.879 -23.888 1.00 95.31 79 ARG A N 1
ATOM 574 C CA . ARG A 1 79 ? 9.536 -5.204 -23.812 1.00 95.31 79 ARG A CA 1
ATOM 575 C C . ARG A 1 79 ? 8.771 -4.384 -22.780 1.00 95.31 79 ARG A C 1
ATOM 577 O O . ARG A 1 79 ? 7.541 -4.440 -22.784 1.00 95.31 79 ARG A O 1
ATOM 584 N N . VAL A 1 80 ? 9.459 -3.668 -21.891 1.00 94.75 80 VAL A N 1
ATOM 585 C CA . VAL A 1 80 ? 8.802 -2.835 -20.879 1.00 94.75 80 VAL A CA 1
ATOM 586 C C . VAL A 1 80 ? 7.991 -1.765 -21.592 1.00 94.75 80 VAL A C 1
ATOM 588 O O . VAL A 1 80 ? 8.529 -0.990 -22.378 1.00 94.75 80 VAL A O 1
ATOM 591 N N . GLN A 1 81 ? 6.692 -1.720 -21.307 1.00 90.88 81 GLN A N 1
ATOM 592 C CA . GLN A 1 81 ? 5.804 -0.686 -21.819 1.00 90.88 81 GLN A CA 1
ATOM 593 C C . GLN A 1 81 ? 5.747 0.453 -20.800 1.00 90.88 81 GLN A C 1
ATOM 595 O O . GLN A 1 81 ? 5.215 0.253 -19.705 1.00 90.88 81 GLN A O 1
ATOM 600 N N . PRO A 1 82 ? 6.298 1.639 -21.113 1.00 92.88 82 PRO A N 1
ATOM 601 C CA . PRO A 1 82 ? 6.209 2.772 -20.212 1.00 92.88 82 PRO A CA 1
ATOM 602 C C . PRO A 1 82 ? 4.750 3.205 -20.049 1.00 92.88 82 PRO A C 1
ATOM 604 O O . PRO A 1 82 ? 3.998 3.283 -21.021 1.00 92.88 82 PRO A O 1
ATOM 607 N N . GLY A 1 83 ? 4.363 3.498 -18.814 1.00 92.38 83 GLY A N 1
ATOM 608 C CA . GLY A 1 83 ? 3.100 4.137 -18.488 1.00 92.38 83 GLY A CA 1
ATOM 609 C C . GLY A 1 83 ? 3.076 5.628 -18.832 1.00 92.38 83 GLY A C 1
ATOM 610 O O . GLY A 1 83 ? 4.020 6.199 -19.384 1.00 92.38 83 GLY A O 1
ATOM 611 N N . SER A 1 84 ? 1.981 6.279 -18.457 1.00 91.44 84 SER A N 1
ATOM 612 C CA . SER A 1 84 ? 1.833 7.730 -18.527 1.00 91.44 84 SER A CA 1
ATOM 613 C C . SER A 1 84 ? 2.696 8.391 -17.455 1.00 91.44 84 SER A C 1
ATOM 615 O O . SER A 1 84 ? 2.550 8.104 -16.266 1.00 91.44 84 SER A O 1
ATOM 617 N N . SER A 1 85 ? 3.569 9.316 -17.851 1.00 85.38 85 SER A N 1
ATOM 618 C CA . SER A 1 85 ? 4.292 10.160 -16.897 1.00 85.38 85 SER A CA 1
ATOM 619 C C . SER A 1 85 ? 3.344 11.139 -16.200 1.00 85.38 85 SER A C 1
ATOM 621 O O . SER A 1 85 ? 2.377 11.612 -16.800 1.00 85.38 85 SER A O 1
ATOM 623 N N . THR A 1 86 ? 3.653 11.509 -14.957 1.00 86.56 86 THR A N 1
ATOM 624 C CA . THR A 1 86 ? 2.931 12.593 -14.276 1.00 86.56 86 THR A CA 1
ATOM 625 C C . THR A 1 86 ? 3.193 13.952 -14.944 1.00 86.56 86 THR A C 1
ATOM 627 O O . THR A 1 86 ? 4.330 14.225 -15.338 1.00 86.56 86 THR A O 1
ATOM 630 N N . PRO A 1 87 ? 2.175 14.829 -15.059 1.00 80.44 87 PRO A N 1
ATOM 631 C CA . PRO A 1 87 ? 2.353 16.189 -15.568 1.00 80.44 87 PRO A CA 1
ATOM 632 C C . PRO A 1 87 ? 3.140 17.090 -14.604 1.00 80.44 87 PRO A C 1
ATOM 634 O O . PRO A 1 87 ? 3.776 18.049 -15.039 1.00 80.44 87 PRO A O 1
ATOM 637 N N . THR A 1 88 ? 3.106 16.792 -13.303 1.00 91.50 88 THR A N 1
ATOM 638 C CA . THR A 1 88 ? 3.777 17.564 -12.251 1.00 91.50 88 THR A CA 1
ATOM 639 C C . THR A 1 88 ? 4.474 16.607 -11.284 1.00 91.50 88 THR A C 1
ATOM 641 O O . THR A 1 88 ? 3.885 16.240 -10.263 1.00 91.50 88 THR A O 1
ATOM 644 N N . PRO A 1 89 ? 5.713 16.185 -11.602 1.00 94.19 89 PRO A N 1
ATOM 645 C CA . PRO A 1 89 ? 6.492 15.304 -10.743 1.00 94.19 89 PRO A CA 1
ATOM 646 C C . PRO A 1 89 ? 6.639 15.832 -9.318 1.00 94.19 89 PRO A C 1
ATOM 648 O O . PRO A 1 89 ? 6.890 17.020 -9.099 1.00 94.19 89 PRO A O 1
ATOM 651 N N . ALA A 1 90 ? 6.516 14.930 -8.350 1.00 95.44 90 ALA A N 1
ATOM 652 C CA . ALA A 1 90 ? 6.765 15.228 -6.951 1.00 95.44 90 ALA A CA 1
ATOM 653 C C . ALA A 1 90 ? 8.244 15.585 -6.713 1.00 95.44 90 ALA A C 1
ATOM 655 O O . ALA A 1 90 ? 9.132 15.174 -7.460 1.00 95.44 90 ALA A O 1
ATOM 656 N N . THR A 1 91 ? 8.525 16.321 -5.639 1.00 93.88 91 THR A N 1
ATOM 657 C CA . THR A 1 91 ? 9.890 16.768 -5.284 1.00 93.88 91 THR A CA 1
ATOM 658 C C . THR A 1 91 ? 10.282 16.415 -3.850 1.00 93.88 91 THR A C 1
ATOM 660 O O . THR A 1 91 ? 11.258 16.938 -3.312 1.00 93.88 91 THR A O 1
ATOM 663 N N . PHE A 1 92 ? 9.523 15.524 -3.207 1.00 92.62 92 PHE A N 1
ATOM 664 C CA . PHE A 1 92 ? 9.768 15.135 -1.823 1.00 92.62 92 PHE A CA 1
ATOM 665 C C . PHE A 1 92 ? 11.087 14.368 -1.663 1.00 92.62 92 PHE A C 1
ATOM 667 O O . PHE A 1 92 ? 11.485 13.583 -2.527 1.00 92.62 92 PHE A O 1
ATOM 674 N N . LEU A 1 93 ? 11.739 14.563 -0.515 1.00 90.19 93 LEU A N 1
ATOM 675 C CA . LEU A 1 93 ? 12.893 13.768 -0.109 1.00 90.19 93 LEU A CA 1
ATOM 676 C C . LEU A 1 93 ? 12.414 12.523 0.654 1.00 90.19 93 LEU A C 1
ATOM 678 O O . LEU A 1 93 ? 11.569 12.656 1.545 1.00 90.19 93 LEU A O 1
ATOM 682 N N . PRO A 1 94 ? 12.954 11.326 0.362 1.00 84.75 94 PRO A N 1
ATOM 683 C CA . PRO A 1 94 ? 12.553 10.085 1.016 1.00 84.75 94 PRO A CA 1
ATOM 684 C C . PRO A 1 94 ? 13.173 9.977 2.421 1.00 84.75 94 PRO A C 1
ATOM 686 O O . PRO A 1 94 ? 14.077 9.180 2.663 1.00 84.75 94 PRO A O 1
ATOM 689 N N . LEU A 1 95 ? 12.717 10.826 3.342 1.00 86.88 95 LEU A N 1
ATOM 690 C CA . LEU A 1 95 ? 13.213 10.921 4.715 1.00 86.88 95 LEU A CA 1
ATOM 691 C C . LEU A 1 95 ? 12.236 10.281 5.708 1.00 86.88 95 LEU A C 1
ATOM 693 O O . LEU A 1 95 ? 11.026 10.244 5.482 1.00 86.88 95 LEU A O 1
ATOM 697 N N . GLY A 1 96 ? 12.777 9.845 6.846 1.00 86.94 96 GLY A N 1
ATOM 698 C CA . GLY A 1 96 ? 12.022 9.243 7.944 1.00 86.94 96 GLY A CA 1
ATOM 699 C C . GLY A 1 96 ? 12.112 7.720 7.973 1.00 86.94 96 GLY A C 1
ATOM 700 O O . GLY A 1 96 ? 12.922 7.106 7.278 1.00 86.94 96 GLY A O 1
ATOM 701 N N . ASP A 1 97 ? 11.293 7.109 8.826 1.00 90.62 97 ASP A N 1
ATOM 702 C CA . ASP A 1 97 ? 11.166 5.656 8.882 1.00 90.62 97 ASP A CA 1
ATOM 703 C C . ASP A 1 97 ? 10.391 5.094 7.675 1.00 90.62 97 ASP A C 1
ATOM 705 O O . ASP A 1 97 ? 9.802 5.818 6.867 1.00 90.62 97 ASP A O 1
ATOM 709 N N . LYS A 1 98 ? 10.363 3.761 7.562 1.00 88.56 98 LYS A N 1
ATOM 710 C CA . LYS A 1 98 ? 9.703 3.057 6.453 1.00 88.56 98 LYS A CA 1
ATOM 711 C C . LYS A 1 98 ? 8.211 3.392 6.336 1.00 88.56 98 LYS A C 1
ATOM 713 O O . LYS A 1 98 ? 7.686 3.456 5.224 1.00 88.56 98 LYS A O 1
ATOM 718 N N . ARG A 1 99 ? 7.511 3.605 7.457 1.00 87.25 99 ARG A N 1
ATOM 719 C CA . ARG A 1 99 ? 6.065 3.867 7.436 1.00 87.25 99 ARG A CA 1
ATOM 720 C C . ARG A 1 99 ? 5.779 5.283 6.960 1.00 87.25 99 ARG A C 1
ATOM 722 O O . ARG A 1 99 ? 4.905 5.460 6.111 1.00 87.25 99 ARG A O 1
ATOM 729 N N . SER A 1 100 ? 6.544 6.246 7.460 1.00 90.06 100 SER A N 1
ATOM 730 C CA . SER A 1 100 ? 6.508 7.649 7.054 1.00 90.06 100 SER A CA 1
ATOM 731 C C . SER A 1 100 ? 6.826 7.791 5.568 1.00 90.06 100 SER A C 1
ATOM 733 O O . SER A 1 100 ? 6.086 8.453 4.842 1.00 90.06 100 SER A O 1
ATOM 735 N N . LEU A 1 101 ? 7.857 7.086 5.089 1.00 92.38 101 LEU A N 1
ATOM 736 C CA . LEU A 1 101 ? 8.219 7.067 3.675 1.00 92.38 101 LEU A CA 1
ATOM 737 C C . LEU A 1 101 ? 7.099 6.487 2.803 1.00 92.38 101 LEU A C 1
ATOM 739 O O . LEU A 1 101 ? 6.729 7.095 1.800 1.00 92.38 101 LEU A O 1
ATOM 743 N N . SER A 1 102 ? 6.527 5.345 3.191 1.00 92.12 102 SER A N 1
ATOM 744 C CA . SER A 1 102 ? 5.408 4.734 2.465 1.00 92.12 102 SER A CA 1
ATOM 745 C C . SER A 1 102 ? 4.182 5.647 2.421 1.00 92.12 102 SER A C 1
ATOM 747 O O . SER A 1 102 ? 3.599 5.824 1.352 1.00 92.12 102 SER A O 1
ATOM 749 N N . ARG A 1 103 ? 3.834 6.284 3.546 1.00 91.75 103 ARG A N 1
ATOM 750 C CA . ARG A 1 103 ? 2.726 7.242 3.625 1.00 91.75 103 ARG A CA 1
ATOM 751 C C . ARG A 1 103 ? 2.951 8.447 2.711 1.00 91.75 103 ARG A C 1
ATOM 753 O O . ARG A 1 103 ? 2.098 8.732 1.876 1.00 91.75 103 ARG A O 1
ATOM 760 N N . ASN A 1 104 ? 4.101 9.110 2.826 1.00 93.19 104 ASN A N 1
ATOM 761 C CA . ASN A 1 104 ? 4.423 10.289 2.018 1.00 93.19 104 ASN A CA 1
ATOM 762 C C . ASN A 1 104 ? 4.472 9.948 0.524 1.00 93.19 104 ASN A C 1
ATOM 764 O O . ASN A 1 104 ? 3.927 10.687 -0.288 1.00 93.19 104 ASN A O 1
ATOM 768 N N . SER A 1 105 ? 5.043 8.794 0.165 1.00 94.75 105 SER A N 1
ATOM 769 C CA . SER A 1 105 ? 5.076 8.338 -1.229 1.00 94.75 105 SER A CA 1
ATOM 770 C C . SER A 1 105 ? 3.670 8.107 -1.790 1.00 94.75 105 SER A C 1
ATOM 772 O O . SER A 1 105 ? 3.437 8.388 -2.959 1.00 94.75 105 SER A O 1
ATOM 774 N N . MET A 1 106 ? 2.723 7.632 -0.972 1.00 94.81 106 MET A N 1
ATOM 775 C CA . MET A 1 106 ? 1.325 7.447 -1.380 1.00 94.81 106 MET A CA 1
ATOM 776 C C . MET A 1 106 ? 0.618 8.787 -1.631 1.00 94.81 106 MET A C 1
ATOM 778 O O . MET A 1 106 ? -0.069 8.940 -2.640 1.00 94.81 106 MET A O 1
ATOM 782 N N . ILE A 1 107 ? 0.815 9.759 -0.732 1.00 94.50 107 ILE A N 1
ATOM 783 C CA . ILE A 1 107 ? 0.248 11.113 -0.841 1.00 94.50 107 ILE A CA 1
ATOM 784 C C . ILE A 1 107 ? 0.783 11.810 -2.094 1.00 94.50 107 ILE A C 1
ATOM 786 O O . ILE A 1 107 ? 0.010 12.350 -2.885 1.00 94.50 107 ILE A O 1
ATOM 790 N N . GLU A 1 108 ? 2.098 11.761 -2.304 1.00 95.81 108 GLU A N 1
ATOM 791 C CA . GLU A 1 108 ? 2.746 12.405 -3.447 1.00 95.81 108 GLU A CA 1
ATOM 792 C C . GLU A 1 108 ? 2.419 11.698 -4.769 1.00 95.81 108 GLU A C 1
ATOM 794 O O . GLU A 1 108 ? 2.193 12.376 -5.770 1.00 95.81 108 GLU A O 1
ATOM 799 N N . LEU A 1 109 ? 2.289 10.363 -4.777 1.00 96.00 109 LEU A N 1
ATOM 800 C CA . LEU A 1 109 ? 1.769 9.628 -5.935 1.00 96.00 109 LEU A CA 1
ATOM 801 C C . LEU A 1 109 ? 0.356 10.107 -6.296 1.00 96.00 109 LEU A C 1
ATOM 803 O O . LEU A 1 109 ? 0.090 10.409 -7.452 1.00 96.00 109 LEU A O 1
ATOM 807 N N . HIS A 1 110 ? -0.558 10.205 -5.330 1.00 96.88 110 HIS A N 1
ATOM 808 C CA . HIS A 1 110 ? -1.917 10.676 -5.609 1.00 96.88 110 HIS A CA 1
ATOM 809 C C . HIS A 1 110 ? -1.946 12.132 -6.077 1.00 96.88 110 HIS A C 1
ATOM 811 O O . HIS A 1 110 ? -2.655 12.466 -7.024 1.00 96.88 110 HIS A O 1
ATOM 817 N N . ARG A 1 111 ? -1.140 13.000 -5.460 1.00 95.62 111 ARG A N 1
ATOM 818 C CA . ARG A 1 111 ? -1.032 14.410 -5.850 1.00 95.62 111 ARG A CA 1
ATOM 819 C C . ARG A 1 111 ? -0.535 14.581 -7.284 1.00 95.62 111 ARG A C 1
ATOM 821 O O . ARG A 1 111 ? -0.999 15.473 -7.987 1.00 95.62 111 ARG A O 1
ATOM 828 N N . ALA A 1 112 ? 0.403 13.736 -7.697 1.00 95.75 112 ALA A N 1
ATOM 829 C CA . ALA A 1 112 ? 0.983 13.732 -9.030 1.00 95.75 112 ALA A CA 1
ATOM 830 C C . ALA A 1 112 ? 0.135 12.951 -10.059 1.00 95.75 112 ALA A C 1
ATOM 832 O O . ALA A 1 112 ? 0.545 12.855 -11.220 1.00 95.75 112 ALA A O 1
ATOM 833 N N . ALA A 1 113 ? -1.000 12.365 -9.665 1.00 96.44 113 ALA A N 1
ATOM 834 C CA . ALA A 1 113 ? -1.761 11.437 -10.496 1.00 96.44 113 ALA A CA 1
ATOM 835 C C . ALA A 1 113 ? -2.315 12.088 -11.778 1.00 96.44 113 ALA A C 1
ATOM 837 O O . ALA A 1 113 ? -2.940 13.147 -11.703 1.00 96.44 113 ALA A O 1
ATOM 838 N N . PRO A 1 114 ? -2.176 11.439 -12.952 1.00 95.56 114 PRO A N 1
ATOM 839 C CA . PRO A 1 114 ? -2.853 11.863 -14.178 1.00 95.56 114 PRO A CA 1
ATOM 840 C C . PRO A 1 114 ? -4.383 11.867 -14.067 1.00 95.56 114 PRO A C 1
ATOM 842 O O . PRO A 1 114 ? -5.058 12.672 -14.706 1.00 95.56 114 PRO A O 1
ATOM 845 N N . THR A 1 115 ? -4.953 10.949 -13.287 1.00 95.56 115 THR A N 1
ATOM 846 C CA . THR A 1 115 ? -6.399 10.846 -13.050 1.00 95.56 115 THR A CA 1
ATOM 847 C C . THR A 1 115 ? -6.630 10.519 -11.574 1.00 95.56 115 THR A C 1
ATOM 849 O O . THR A 1 115 ? -6.781 9.348 -11.224 1.00 95.56 115 THR A O 1
ATOM 852 N N . PRO A 1 116 ? -6.593 11.525 -10.680 1.00 95.19 116 PRO A N 1
ATOM 853 C CA . PRO A 1 116 ? -6.744 11.294 -9.250 1.00 95.19 116 PRO A CA 1
ATOM 854 C C . PRO A 1 116 ? -8.146 10.765 -8.937 1.00 95.19 116 PRO A C 1
ATOM 856 O O . PRO A 1 116 ? -9.149 11.240 -9.472 1.00 95.19 116 PRO A O 1
ATOM 859 N N . VAL A 1 117 ? -8.204 9.787 -8.038 1.00 97.31 117 VAL A N 1
ATOM 860 C CA . VAL A 1 117 ? -9.441 9.236 -7.483 1.00 97.31 117 VAL A CA 1
ATOM 861 C C . VAL A 1 117 ? -9.344 9.288 -5.970 1.00 97.31 117 VAL A C 1
ATOM 863 O O . VAL A 1 117 ? -8.277 9.057 -5.417 1.00 97.31 117 VAL A O 1
ATOM 866 N N . GLU A 1 118 ? -10.457 9.539 -5.287 1.00 96.31 118 GLU A N 1
ATOM 867 C CA . GLU A 1 118 ? -10.448 9.632 -3.822 1.00 96.31 118 GLU A CA 1
ATOM 868 C C . GLU A 1 118 ? -10.105 8.298 -3.155 1.00 96.31 118 GLU A C 1
ATOM 870 O O . GLU A 1 118 ? -9.463 8.270 -2.110 1.00 96.31 118 GLU A O 1
ATOM 875 N N . ARG A 1 119 ? -10.549 7.183 -3.750 1.00 96.25 119 ARG A N 1
ATOM 876 C CA . ARG A 1 119 ? -10.483 5.858 -3.132 1.00 96.25 119 ARG A CA 1
ATOM 877 C C . ARG A 1 119 ? -10.053 4.773 -4.108 1.00 96.25 119 ARG A C 1
ATOM 879 O O . ARG A 1 119 ? -10.554 4.702 -5.228 1.00 96.25 119 ARG A O 1
ATOM 886 N N . VAL A 1 120 ? -9.187 3.875 -3.641 1.00 96.81 120 VAL A N 1
ATOM 887 C CA . VAL A 1 120 ? -8.752 2.672 -4.367 1.00 96.81 120 VAL A CA 1
ATOM 888 C C . VAL A 1 120 ? -9.003 1.441 -3.507 1.00 96.81 120 VAL A C 1
ATOM 890 O O . VAL A 1 120 ? -8.479 1.333 -2.405 1.00 96.81 120 VAL A O 1
ATOM 893 N N . VAL A 1 121 ? -9.790 0.489 -4.008 1.00 95.81 121 VAL A N 1
ATOM 894 C CA . VAL A 1 121 ? -10.008 -0.800 -3.333 1.00 95.81 121 VAL A CA 1
ATOM 895 C C . VAL A 1 121 ? -8.764 -1.666 -3.489 1.00 95.81 121 VAL A C 1
ATOM 897 O O . VAL A 1 121 ? -8.241 -1.798 -4.596 1.00 95.81 121 VAL A O 1
ATOM 900 N N . LEU A 1 122 ? -8.302 -2.271 -2.395 1.00 94.75 122 LEU A N 1
ATOM 901 C CA . LEU A 1 122 ? -7.131 -3.142 -2.386 1.00 94.75 122 LEU A CA 1
ATOM 902 C C . LEU A 1 122 ? -7.534 -4.621 -2.258 1.00 94.75 122 LEU A C 1
ATOM 904 O O . LEU A 1 122 ? -8.609 -4.932 -1.743 1.00 94.75 122 LEU A O 1
ATOM 908 N N . PRO A 1 123 ? -6.687 -5.562 -2.716 1.00 91.06 123 PRO A N 1
ATOM 909 C CA . PRO A 1 123 ? -6.927 -6.982 -2.500 1.00 91.06 123 PRO A CA 1
ATOM 910 C C . PRO A 1 123 ? -6.899 -7.336 -1.007 1.00 91.06 123 PRO A C 1
ATOM 912 O O . PRO A 1 123 ? -6.286 -6.649 -0.185 1.00 91.06 123 PRO A O 1
ATOM 915 N N . ALA A 1 124 ? -7.518 -8.468 -0.665 1.00 82.94 124 ALA A N 1
ATOM 916 C CA . ALA A 1 124 ? -7.398 -9.046 0.667 1.00 82.94 124 ALA A CA 1
ATOM 917 C C . ALA A 1 124 ? -5.914 -9.250 1.036 1.00 82.94 124 ALA A C 1
ATOM 919 O O . ALA A 1 124 ? -5.098 -9.607 0.187 1.00 82.94 124 ALA A O 1
ATOM 920 N N . ALA A 1 125 ? -5.571 -9.013 2.306 1.00 81.06 125 ALA A N 1
ATOM 921 C CA . ALA A 1 125 ? -4.200 -9.022 2.837 1.00 81.06 125 ALA A CA 1
ATOM 922 C C . ALA A 1 125 ? -3.269 -7.889 2.350 1.00 81.06 125 ALA A C 1
ATOM 924 O O . ALA A 1 125 ? -2.051 -7.970 2.554 1.00 81.06 125 ALA A O 1
ATOM 925 N N . ALA A 1 126 ? -3.804 -6.823 1.746 1.00 87.81 126 ALA A N 1
ATOM 926 C CA . ALA A 1 126 ? -3.040 -5.595 1.559 1.00 87.81 126 ALA A CA 1
ATOM 927 C C . ALA A 1 126 ? -2.646 -4.975 2.917 1.00 87.81 126 ALA A C 1
ATOM 929 O O . ALA A 1 126 ? -3.439 -5.007 3.857 1.00 87.81 126 ALA A O 1
ATOM 930 N N . PRO A 1 127 ? -1.445 -4.380 3.039 1.00 85.44 127 PRO A N 1
ATOM 931 C CA . PRO A 1 127 ? -0.948 -3.833 4.303 1.00 85.44 127 PRO A CA 1
ATOM 932 C C . PRO A 1 127 ? -1.517 -2.440 4.629 1.00 85.44 127 PRO A C 1
ATOM 934 O O . PRO A 1 127 ? -1.003 -1.770 5.518 1.00 85.44 127 PRO A O 1
ATOM 937 N N . PHE A 1 128 ? -2.549 -1.997 3.908 1.00 89.50 128 PHE A N 1
ATOM 938 C CA . PHE A 1 128 ? -3.228 -0.714 4.076 1.00 89.50 128 PHE A CA 1
ATOM 939 C C . PHE A 1 128 ? -4.735 -0.930 3.950 1.00 89.50 128 PHE A C 1
ATOM 941 O O . PHE A 1 128 ? -5.179 -1.814 3.211 1.00 89.50 128 PHE A O 1
ATOM 948 N N . GLY A 1 129 ? -5.522 -0.147 4.679 1.00 91.81 129 GLY A N 1
ATOM 949 C CA . GLY A 1 129 ? -6.971 -0.235 4.588 1.00 91.81 129 GLY A CA 1
ATOM 950 C C . GLY A 1 129 ? -7.703 0.440 5.717 1.00 91.81 129 GLY A C 1
ATOM 951 O O . GLY A 1 129 ? -7.155 0.637 6.805 1.00 91.81 129 GLY A O 1
ATOM 952 N N . GLY A 1 130 ? -8.967 0.718 5.437 1.00 94.25 130 GLY A N 1
ATOM 953 C CA . GLY A 1 130 ? -9.929 1.261 6.368 1.00 94.25 130 GLY A CA 1
ATOM 954 C C . GLY A 1 130 ? -10.555 0.203 7.267 1.00 94.25 130 GLY A C 1
ATOM 955 O O . GLY A 1 130 ? -10.263 -0.999 7.190 1.00 94.25 130 GLY A O 1
ATOM 956 N N . LEU A 1 131 ? -11.449 0.689 8.120 1.00 95.38 131 LEU A N 1
ATOM 957 C CA . LEU A 1 131 ? -12.362 -0.109 8.920 1.00 95.38 131 LEU A CA 1
ATOM 958 C C . LEU A 1 131 ? -13.780 0.388 8.661 1.00 95.38 131 LEU A C 1
ATOM 960 O O . LEU A 1 131 ? -14.023 1.594 8.671 1.00 95.38 131 LEU A O 1
ATOM 964 N N . ASP A 1 132 ? -14.708 -0.543 8.484 1.00 95.75 132 ASP A N 1
ATOM 965 C CA . ASP A 1 132 ? -16.133 -0.242 8.494 1.00 95.75 132 ASP A CA 1
ATOM 966 C C . ASP A 1 132 ? -16.666 -0.621 9.882 1.00 95.75 132 ASP A C 1
ATOM 968 O O . ASP A 1 132 ? -16.680 -1.798 10.259 1.00 95.75 132 ASP A O 1
ATOM 972 N N . ILE A 1 133 ? -17.042 0.390 10.671 1.00 96.31 133 ILE A N 1
ATOM 973 C CA . ILE A 1 133 ? -17.504 0.235 12.056 1.00 96.31 133 ILE A CA 1
ATOM 974 C C . ILE A 1 133 ? -18.993 0.569 12.117 1.00 96.31 133 ILE A C 1
ATOM 976 O O . ILE A 1 133 ? -19.392 1.680 11.770 1.00 96.31 133 ILE A O 1
ATOM 980 N N . ASN A 1 134 ? -19.820 -0.371 12.584 1.00 97.19 134 ASN A N 1
ATOM 981 C CA . ASN A 1 134 ? -21.217 -0.066 12.888 1.00 97.19 134 ASN A CA 1
ATOM 982 C C . ASN A 1 134 ? -21.290 0.771 14.174 1.00 97.19 134 ASN A C 1
ATOM 984 O O . ASN A 1 134 ? -21.148 0.239 15.276 1.00 97.19 134 ASN A O 1
ATOM 988 N N . VAL A 1 135 ? -21.512 2.077 14.012 1.00 95.19 135 VAL A N 1
ATOM 989 C CA . VAL A 1 135 ? -21.556 3.051 15.111 1.00 95.19 135 VAL A CA 1
ATOM 990 C C . VAL A 1 135 ? -22.694 2.752 16.086 1.00 95.19 135 VAL A C 1
ATOM 992 O O . VAL A 1 135 ? -22.484 2.855 17.289 1.00 95.19 135 VAL A O 1
ATOM 995 N N . GLU A 1 136 ? -23.859 2.312 15.605 1.00 95.88 136 GLU A N 1
ATOM 996 C CA . GLU A 1 136 ? -25.026 2.041 16.460 1.00 95.88 136 GLU A CA 1
ATOM 997 C C . GLU A 1 136 ? -24.792 0.877 17.430 1.00 95.88 136 GLU A C 1
ATOM 999 O O . GLU A 1 136 ? -25.312 0.879 18.542 1.00 95.88 136 GLU A O 1
ATOM 1004 N N . GLY A 1 137 ? -23.990 -0.112 17.025 1.00 96.00 137 GLY A N 1
ATOM 1005 C CA . GLY A 1 137 ? -23.616 -1.239 17.882 1.00 96.00 137 GLY A CA 1
ATOM 1006 C C . GLY A 1 137 ? -22.303 -1.033 18.641 1.00 96.00 137 GLY A C 1
ATOM 1007 O O . GLY A 1 137 ? -21.873 -1.926 19.367 1.00 96.00 137 GLY A O 1
ATOM 1008 N N . CYS A 1 138 ? -21.617 0.097 18.458 1.00 96.88 138 CYS A N 1
ATOM 1009 C CA . CYS A 1 138 ? -20.359 0.369 19.141 1.00 96.88 138 CYS A CA 1
ATOM 1010 C C . CYS A 1 138 ? -20.625 0.904 20.551 1.00 96.88 138 CYS A C 1
ATOM 1012 O O . CYS A 1 138 ? -21.145 2.000 20.729 1.00 96.88 138 CYS A O 1
ATOM 1014 N N . THR A 1 139 ? -20.191 0.161 21.566 1.00 96.19 139 THR A N 1
ATOM 1015 C CA . THR A 1 139 ? -20.341 0.545 22.979 1.00 96.19 139 THR A CA 1
ATOM 1016 C C . THR A 1 139 ? -19.212 1.437 23.503 1.00 96.19 139 THR A C 1
ATOM 1018 O O . THR A 1 139 ? -19.182 1.742 24.690 1.00 96.19 139 THR A O 1
ATOM 1021 N N . LEU A 1 140 ? -18.255 1.829 22.647 1.00 95.75 140 LEU A N 1
ATOM 1022 C CA . LEU A 1 140 ? -17.031 2.548 23.034 1.00 95.75 140 LEU A CA 1
ATOM 1023 C C . LEU A 1 140 ? -16.264 1.873 24.193 1.00 95.75 140 LEU A C 1
ATOM 1025 O O . LEU A 1 140 ? -15.652 2.540 25.016 1.00 95.75 140 LEU A O 1
ATOM 1029 N N . CYS A 1 141 ? -16.235 0.535 24.235 1.00 96.31 141 CYS A N 1
ATOM 1030 C CA . CYS A 1 141 ? -15.472 -0.226 25.239 1.00 96.31 141 CYS A CA 1
ATOM 1031 C C . CYS A 1 141 ? -13.940 -0.155 25.067 1.00 96.31 141 CYS A C 1
ATOM 1033 O O . CYS A 1 141 ? -13.202 -0.682 25.895 1.00 96.31 141 CYS A O 1
ATOM 1035 N N . LEU A 1 142 ? -13.466 0.438 23.965 1.00 96.62 142 LEU A N 1
ATOM 1036 C CA . LEU A 1 142 ? -12.055 0.664 23.620 1.00 96.62 142 LEU A CA 1
ATOM 1037 C C . LEU A 1 142 ? -11.161 -0.588 23.532 1.00 96.62 142 LEU A C 1
ATOM 1039 O O . LEU A 1 142 ? -9.960 -0.460 23.306 1.00 96.62 142 LEU A O 1
ATOM 1043 N N . SER A 1 143 ? -11.713 -1.809 23.565 1.00 97.50 143 SER A N 1
ATOM 1044 C CA . SER A 1 143 ? -10.914 -3.039 23.403 1.00 97.50 143 SER A CA 1
ATOM 1045 C C . SER A 1 143 ? -10.113 -3.058 22.095 1.00 97.50 143 SER A C 1
ATOM 1047 O O . SER A 1 143 ? -9.002 -3.581 22.044 1.00 97.50 143 SER A O 1
ATOM 1049 N N . CYS A 1 144 ? -10.662 -2.462 21.032 1.00 98.06 144 CYS A N 1
ATOM 1050 C CA . CYS A 1 144 ? -9.990 -2.340 19.742 1.00 98.06 144 CYS A CA 1
ATOM 1051 C C . CYS A 1 144 ? -8.787 -1.382 19.762 1.00 98.06 144 CYS A C 1
ATOM 1053 O O . CYS A 1 144 ? -7.823 -1.643 19.045 1.00 98.06 144 CYS A O 1
ATOM 1055 N N . VAL A 1 145 ? -8.822 -0.334 20.594 1.00 97.62 145 VAL A N 1
ATOM 1056 C CA . VAL A 1 145 ? -7.701 0.595 20.808 1.00 97.62 145 VAL A CA 1
ATOM 1057 C C . VAL A 1 145 ? -6.566 -0.150 21.503 1.00 97.62 145 VAL A C 1
ATOM 1059 O O . VAL A 1 145 ? -5.464 -0.219 20.967 1.00 97.62 145 VAL A O 1
ATOM 1062 N N . SER A 1 146 ? -6.854 -0.822 22.624 1.00 96.81 146 SER A N 1
ATOM 1063 C CA . SER A 1 146 ? -5.844 -1.585 23.375 1.00 96.81 146 SER A CA 1
ATOM 1064 C C . SER A 1 146 ? -5.221 -2.730 22.569 1.00 96.81 146 SER A C 1
ATOM 1066 O O . SER A 1 146 ? -4.065 -3.080 22.787 1.00 96.81 146 SER A O 1
ATOM 1068 N N . ALA A 1 147 ? -5.971 -3.325 21.638 1.00 97.75 147 ALA A N 1
ATOM 1069 C CA . ALA A 1 147 ? -5.479 -4.408 20.792 1.00 97.75 147 ALA A CA 1
ATOM 1070 C C . ALA A 1 147 ? -4.730 -3.936 19.536 1.00 97.75 147 ALA A C 1
ATOM 1072 O O . ALA A 1 147 ? -4.202 -4.783 18.815 1.00 97.75 147 ALA A O 1
ATOM 1073 N N . CYS A 1 148 ? -4.716 -2.636 19.214 1.00 97.69 148 CYS A N 1
ATOM 1074 C CA . CYS A 1 148 ? -4.107 -2.134 17.986 1.00 97.69 148 CYS A CA 1
ATOM 1075 C C . CYS A 1 148 ? -2.582 -1.980 18.149 1.00 97.69 148 CYS A C 1
ATOM 1077 O O . CYS A 1 148 ? -2.134 -1.031 18.789 1.00 97.69 148 CYS A O 1
ATOM 1079 N N . PRO A 1 149 ? -1.751 -2.840 17.528 1.00 95.94 149 PRO A N 1
ATOM 1080 C CA . PRO A 1 149 ? -0.304 -2.797 17.744 1.00 95.94 149 PRO A CA 1
ATOM 1081 C C . PRO A 1 149 ? 0.376 -1.605 17.058 1.00 95.94 149 PRO A C 1
ATOM 1083 O O . PRO A 1 149 ? 1.517 -1.289 17.375 1.00 95.94 149 PRO A O 1
ATOM 1086 N N . THR A 1 150 ? -0.293 -0.965 16.094 1.00 94.38 150 THR A N 1
ATOM 1087 C CA . THR A 1 150 ? 0.261 0.157 15.322 1.00 94.38 150 THR A CA 1
ATOM 1088 C C . THR A 1 150 ? -0.258 1.518 15.770 1.00 94.38 150 THR A C 1
ATOM 1090 O O . THR A 1 150 ? 0.140 2.524 15.192 1.00 94.38 150 THR A O 1
ATOM 1093 N N . GLY A 1 151 ? -1.166 1.564 16.753 1.00 95.12 151 GLY A N 1
ATOM 1094 C CA . GLY A 1 151 ? -1.810 2.810 17.179 1.00 95.12 151 GLY A CA 1
ATOM 1095 C C . GLY A 1 151 ? -2.733 3.429 16.122 1.00 95.12 151 GLY A C 1
ATOM 1096 O O . GLY A 1 151 ? -3.020 4.617 16.176 1.00 95.12 151 GLY A O 1
ATOM 1097 N N . ALA A 1 152 ? -3.203 2.645 15.144 1.00 95.94 152 ALA A N 1
ATOM 1098 C CA . ALA A 1 152 ? -4.143 3.121 14.129 1.00 95.94 152 ALA A CA 1
ATOM 1099 C C . ALA A 1 152 ? -5.532 3.451 14.692 1.00 95.94 152 ALA A C 1
ATOM 1101 O O . ALA A 1 152 ? -6.289 4.157 14.039 1.00 95.94 152 ALA A O 1
ATOM 1102 N N . LEU A 1 153 ? -5.876 2.921 15.867 1.00 97.00 15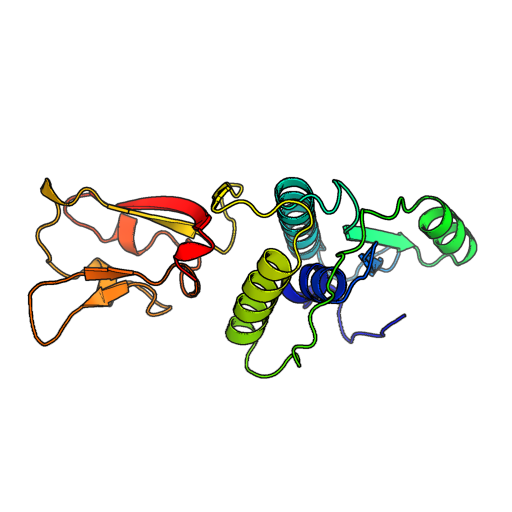3 LEU A N 1
ATOM 1103 C CA . LEU A 1 153 ? -7.075 3.267 16.622 1.00 97.00 153 LEU A CA 1
ATOM 1104 C C . LEU A 1 153 ? -6.650 3.967 17.910 1.00 97.00 153 LEU A C 1
ATOM 1106 O O . LEU A 1 153 ? -5.769 3.461 18.604 1.00 97.00 153 LEU A O 1
ATOM 1110 N N . SER A 1 154 ? -7.299 5.078 18.236 1.00 96.19 154 SER A N 1
ATOM 1111 C CA . SER A 1 154 ? -7.076 5.823 19.478 1.00 96.19 154 SER A CA 1
ATOM 1112 C C . SER A 1 154 ? -8.389 6.371 20.030 1.00 96.19 154 SER A C 1
ATOM 1114 O O . SER A 1 154 ? -9.391 6.448 19.317 1.00 96.19 154 SER A O 1
ATOM 1116 N N . ASP A 1 155 ? -8.398 6.734 21.304 1.00 95.25 155 ASP A N 1
ATOM 1117 C CA . ASP A 1 155 ? -9.512 7.398 21.974 1.00 95.25 155 ASP A CA 1
ATOM 1118 C C . ASP A 1 155 ? -9.272 8.914 22.101 1.00 95.25 155 ASP A C 1
ATOM 1120 O O . ASP A 1 155 ? -8.327 9.468 21.530 1.00 95.25 155 ASP A O 1
ATOM 1124 N N . SER A 1 156 ? -10.178 9.600 22.796 1.00 91.44 156 SER A N 1
ATOM 1125 C CA . SER A 1 156 ? -10.050 11.013 23.153 1.00 91.44 156 SER A CA 1
ATOM 1126 C C . SER A 1 156 ? -10.130 11.167 24.663 1.00 91.44 156 SER A C 1
ATOM 1128 O O . SER A 1 156 ? -11.045 10.645 25.296 1.00 91.44 156 SER A O 1
ATOM 1130 N N . GLU A 1 157 ? -9.225 11.960 25.230 1.00 88.31 157 GLU A N 1
ATOM 1131 C CA . GLU A 1 157 ? -9.268 12.318 26.651 1.00 88.31 157 GLU A CA 1
ATOM 1132 C C . GLU A 1 157 ? -10.406 13.302 26.975 1.00 88.31 157 GLU A C 1
ATOM 1134 O O . GLU A 1 157 ? -10.820 13.423 28.125 1.00 88.31 157 GLU A O 1
ATOM 1139 N N . GLN A 1 158 ? -10.912 14.030 25.971 1.00 91.19 158 GLN A N 1
ATOM 1140 C CA . GLN A 1 158 ? -11.870 15.122 26.175 1.00 91.19 158 GLN A CA 1
ATOM 1141 C C . GLN A 1 158 ? -13.328 14.674 26.072 1.00 91.19 158 GLN A C 1
ATOM 1143 O O . GLN A 1 158 ? -14.206 15.277 26.689 1.00 91.19 158 GLN A O 1
ATOM 1148 N N . GLN A 1 159 ? -13.604 13.648 25.271 1.00 91.06 159 GLN A N 1
ATOM 1149 C CA . GLN A 1 159 ? -14.962 13.180 25.012 1.00 91.06 159 GLN A CA 1
ATOM 1150 C C . GLN A 1 159 ? -14.966 11.708 24.592 1.00 91.06 159 GLN A C 1
ATOM 1152 O O . GLN A 1 159 ? -13.999 11.253 23.996 1.00 91.06 159 GLN A O 1
ATOM 1157 N N . PRO A 1 160 ? -16.053 10.952 24.808 1.00 89.44 160 PRO A N 1
ATOM 1158 C CA . PRO A 1 160 ? -16.159 9.596 24.278 1.00 89.44 160 PRO A CA 1
ATOM 1159 C C . PRO A 1 160 ? -16.094 9.606 22.744 1.00 89.44 160 PRO A C 1
ATOM 1161 O O . PRO A 1 160 ? -17.039 10.011 22.067 1.00 89.44 160 PRO A O 1
ATOM 1164 N N . ALA A 1 161 ? -14.959 9.189 22.190 1.00 91.75 161 ALA A N 1
ATOM 1165 C CA . ALA A 1 161 ? -14.729 9.126 20.755 1.00 91.75 161 ALA A CA 1
ATOM 1166 C C . ALA A 1 161 ? -13.737 8.011 20.421 1.00 91.75 161 ALA A C 1
ATOM 1168 O O . ALA A 1 161 ? -12.874 7.663 21.224 1.00 91.75 161 ALA A O 1
ATOM 1169 N N . LEU A 1 162 ? -13.869 7.478 19.209 1.00 94.50 162 LEU A N 1
ATOM 1170 C CA . LEU A 1 162 ? -12.927 6.545 18.609 1.00 94.50 162 LEU A CA 1
ATOM 1171 C C . LEU A 1 162 ? -12.379 7.191 17.338 1.00 94.50 162 LEU A C 1
ATOM 1173 O O . LEU A 1 162 ? -13.143 7.492 16.420 1.00 94.50 162 LEU A O 1
ATOM 1177 N N . TYR A 1 163 ? -11.070 7.391 17.284 1.00 94.81 163 TYR A N 1
ATOM 1178 C CA . TYR A 1 163 ? -10.372 7.884 16.106 1.00 94.81 163 TYR A CA 1
ATOM 1179 C C . TYR A 1 163 ? -9.677 6.742 15.383 1.00 94.81 163 TYR A C 1
ATOM 1181 O O . TYR A 1 163 ? -9.234 5.766 15.990 1.00 94.81 163 TYR A O 1
ATOM 1189 N N . PHE A 1 164 ? -9.571 6.887 14.066 1.00 95.31 164 PHE A N 1
ATOM 1190 C CA . PHE A 1 164 ? -8.924 5.916 13.207 1.00 95.31 164 PHE A CA 1
ATOM 1191 C C . PHE A 1 164 ? -8.015 6.617 12.198 1.00 95.31 164 PHE A C 1
ATOM 1193 O O . PHE A 1 164 ? -8.455 7.519 11.488 1.00 95.31 164 PHE A O 1
ATOM 1200 N N . SER A 1 165 ? -6.759 6.178 12.118 1.00 94.00 165 SER A N 1
ATOM 1201 C CA . SER A 1 165 ? -5.803 6.603 11.097 1.00 94.00 165 SER A CA 1
ATOM 1202 C C . SER A 1 165 ? -5.554 5.464 10.113 1.00 94.00 165 SER A C 1
ATOM 1204 O O . SER A 1 165 ? -4.833 4.501 10.399 1.00 94.00 165 SER A O 1
ATOM 1206 N N . GLU A 1 166 ? -6.132 5.586 8.919 1.00 93.44 166 GLU A N 1
ATOM 1207 C CA . GLU A 1 166 ? -5.980 4.591 7.853 1.00 93.44 166 GLU A CA 1
ATOM 1208 C C . GLU A 1 166 ? -4.510 4.418 7.454 1.00 93.44 166 GLU A C 1
ATOM 1210 O O . GLU A 1 166 ? -4.012 3.301 7.282 1.00 93.44 166 GLU A O 1
ATOM 1215 N N . SER A 1 167 ? -3.783 5.536 7.427 1.00 90.06 167 SER A N 1
ATOM 1216 C CA . SER A 1 167 ? -2.359 5.596 7.120 1.00 90.06 167 SER A CA 1
ATOM 1217 C C . SER A 1 167 ? -1.450 4.927 8.164 1.00 90.06 167 SER A C 1
ATOM 1219 O O . SER A 1 167 ? -0.256 4.804 7.910 1.00 90.06 167 SER A O 1
ATOM 1221 N N . ALA A 1 168 ? -1.979 4.458 9.302 1.00 92.31 168 ALA A N 1
ATOM 1222 C CA . ALA A 1 168 ? -1.258 3.662 10.303 1.00 92.31 168 ALA A CA 1
ATOM 1223 C C . ALA A 1 168 ? -1.749 2.203 10.376 1.00 92.31 168 ALA A C 1
ATOM 1225 O O . ALA A 1 168 ? -1.081 1.342 10.959 1.00 92.31 168 ALA A O 1
ATOM 1226 N N . CYS A 1 169 ? -2.900 1.892 9.778 1.00 94.25 169 CYS A N 1
ATOM 1227 C CA . CYS A 1 169 ? -3.474 0.552 9.788 1.00 94.25 169 CYS A CA 1
ATOM 1228 C C . CYS A 1 169 ? -2.637 -0.413 8.935 1.00 94.25 169 CYS A C 1
ATOM 1230 O O . CYS A 1 169 ? -2.119 -0.033 7.886 1.00 94.25 169 CYS A O 1
ATOM 1232 N N . VAL A 1 170 ? -2.520 -1.664 9.392 1.00 93.88 170 VAL A N 1
ATOM 1233 C CA . VAL A 1 170 ? -1.836 -2.766 8.681 1.00 93.88 170 VAL A CA 1
ATOM 1234 C C . VAL A 1 170 ? -2.765 -3.940 8.365 1.00 93.88 170 VAL A C 1
ATOM 1236 O O . VAL A 1 170 ? -2.303 -5.026 8.030 1.00 93.88 170 VAL A O 1
ATOM 1239 N N . GLN A 1 171 ? -4.080 -3.741 8.525 1.00 94.94 171 GLN A N 1
ATOM 1240 C CA . GLN A 1 171 ? -5.121 -4.740 8.242 1.00 94.94 171 GLN A CA 1
ATOM 1241 C C . GLN A 1 171 ? -4.919 -6.090 8.967 1.00 94.94 171 GLN A C 1
ATOM 1243 O O . GLN A 1 171 ? -5.308 -7.141 8.469 1.00 94.94 171 GLN A O 1
ATOM 1248 N N . CYS A 1 172 ? -4.344 -6.078 10.178 1.00 95.38 172 CYS A N 1
ATOM 1249 C CA . CYS A 1 172 ? -4.077 -7.299 10.954 1.00 95.38 172 CYS A CA 1
ATOM 1250 C C . CYS A 1 172 ? -5.337 -7.983 11.519 1.00 95.38 172 CYS A C 1
ATOM 1252 O O . CYS A 1 172 ? -5.270 -9.133 11.938 1.00 95.38 172 CYS A O 1
ATOM 1254 N N . GLY A 1 173 ? -6.474 -7.282 11.583 1.00 95.88 173 GLY A N 1
ATOM 1255 C CA . GLY A 1 173 ? -7.745 -7.845 12.053 1.00 95.88 173 GLY A CA 1
ATOM 1256 C C . GLY A 1 173 ? -7.907 -7.985 13.569 1.00 95.88 173 GLY A C 1
ATOM 1257 O O . GLY A 1 173 ? -8.987 -8.368 14.013 1.00 95.88 173 GLY A O 1
ATOM 1258 N N . LEU A 1 174 ? -6.903 -7.627 14.379 1.00 97.44 174 LEU A N 1
ATOM 1259 C CA . LEU A 1 174 ? -6.980 -7.749 15.844 1.00 97.44 174 LEU A CA 1
ATOM 1260 C C . LEU A 1 174 ? -8.135 -6.932 16.444 1.00 97.44 174 LEU A C 1
ATOM 1262 O O . LEU A 1 174 ? -8.820 -7.413 17.344 1.00 97.44 174 LEU A O 1
ATOM 1266 N N . CYS A 1 175 ? -8.410 -5.742 15.899 1.00 97.81 175 CYS A N 1
ATOM 1267 C CA . CYS A 1 175 ? -9.544 -4.908 16.306 1.00 97.81 175 CYS A CA 1
ATOM 1268 C C . CYS A 1 175 ? -10.896 -5.616 16.101 1.00 97.81 175 CYS A C 1
ATOM 1270 O O . CYS A 1 175 ? -11.739 -5.614 16.997 1.00 97.81 175 CYS A O 1
ATOM 1272 N N . ALA A 1 176 ? -11.090 -6.272 14.955 1.00 97.75 176 ALA A N 1
ATOM 1273 C CA . ALA A 1 176 ? -12.300 -7.029 14.649 1.00 97.75 176 ALA A CA 1
ATOM 1274 C C . ALA A 1 176 ? -12.422 -8.298 15.506 1.00 97.75 176 ALA A C 1
ATOM 1276 O O . ALA A 1 176 ? -13.506 -8.619 15.997 1.00 97.75 176 ALA A O 1
ATOM 1277 N N . ALA A 1 177 ? -11.305 -8.992 15.737 1.00 98.06 177 ALA A N 1
ATOM 1278 C CA . ALA A 1 177 ? -11.271 -10.192 16.565 1.00 98.06 177 ALA A CA 1
ATOM 1279 C C . ALA A 1 177 ? -11.620 -9.894 18.034 1.00 98.06 177 ALA A C 1
ATOM 1281 O O . ALA A 1 177 ? -12.442 -10.605 18.617 1.00 98.06 177 ALA A O 1
ATOM 1282 N N . THR A 1 178 ? -11.046 -8.828 18.604 1.00 98.06 178 THR A N 1
ATOM 1283 C CA . THR A 1 178 ? -11.229 -8.460 20.020 1.00 98.06 178 THR A CA 1
ATOM 1284 C C . THR A 1 178 ? -12.575 -7.793 20.307 1.00 98.06 178 THR A C 1
ATOM 1286 O O . THR A 1 178 ? -13.049 -7.836 21.436 1.00 98.06 178 THR A O 1
ATOM 1289 N N . CYS A 1 179 ? -13.215 -7.179 19.304 1.00 98.19 179 CYS A N 1
ATOM 1290 C CA . CYS A 1 179 ? -14.483 -6.483 19.498 1.00 98.19 179 CYS A CA 1
ATOM 1291 C C . CYS A 1 179 ? -15.557 -7.459 20.028 1.00 98.19 179 CYS A C 1
ATOM 1293 O O . CYS A 1 179 ? -15.886 -8.422 19.318 1.00 98.19 179 CYS A O 1
ATOM 1295 N N . PRO A 1 180 ? -16.109 -7.238 21.239 1.00 97.69 180 PRO A N 1
ATOM 1296 C CA . PRO A 1 180 ? -17.143 -8.110 21.796 1.00 97.69 180 PRO A CA 1
ATOM 1297 C C . PRO A 1 180 ? -18.453 -7.999 21.007 1.00 97.69 180 PRO A C 1
ATOM 1299 O O . PRO A 1 180 ? -19.074 -9.016 20.721 1.00 97.69 180 PRO A O 1
ATOM 1302 N N . GLU A 1 181 ? -18.787 -6.793 20.538 1.00 98.19 181 GLU A N 1
ATOM 1303 C CA . GLU A 1 181 ? -20.012 -6.503 19.774 1.00 98.19 181 GLU A CA 1
ATOM 1304 C C . GLU A 1 181 ? -19.936 -6.932 18.298 1.00 98.19 181 GLU A C 1
ATOM 1306 O O . GLU A 1 181 ? -20.921 -6.863 17.567 1.00 98.19 181 GLU A O 1
ATOM 1311 N N . LYS A 1 182 ? -18.754 -7.354 17.821 1.00 97.69 182 LYS A N 1
ATOM 1312 C CA . LYS A 1 182 ? -18.508 -7.772 16.425 1.00 97.69 182 LYS A CA 1
ATOM 1313 C C . LYS A 1 182 ? -18.924 -6.731 15.372 1.00 97.69 182 LYS A C 1
ATOM 1315 O O . LYS A 1 182 ? -19.327 -7.079 14.264 1.00 97.69 182 LYS A O 1
ATOM 1320 N N . VAL A 1 183 ? -18.751 -5.447 15.690 1.00 98.19 183 VAL A N 1
ATOM 1321 C CA . VAL A 1 183 ? -19.158 -4.319 14.828 1.00 98.19 183 VAL A CA 1
ATOM 1322 C C . VAL A 1 183 ? -18.077 -3.796 13.884 1.00 98.19 183 VAL A C 1
ATOM 1324 O O . VAL A 1 183 ? -18.340 -2.860 13.136 1.00 98.19 183 VAL A O 1
ATOM 1327 N N . ILE A 1 184 ? -16.871 -4.369 13.902 1.00 97.81 184 ILE A N 1
ATOM 1328 C CA . ILE A 1 184 ? -15.733 -3.910 13.094 1.00 97.81 184 ILE A CA 1
ATOM 1329 C C . ILE A 1 184 ? -15.490 -4.885 11.941 1.00 97.81 184 ILE A C 1
ATOM 1331 O O . ILE A 1 184 ? -15.282 -6.080 12.168 1.00 97.81 184 ILE A O 1
ATOM 1335 N N . ARG A 1 185 ? -15.450 -4.371 10.708 1.00 97.00 185 ARG A N 1
ATOM 1336 C CA . ARG A 1 185 ? -15.025 -5.109 9.510 1.00 97.00 185 ARG A CA 1
ATOM 1337 C C . ARG A 1 185 ? -13.800 -4.453 8.883 1.00 97.00 185 ARG A C 1
ATOM 1339 O O . ARG A 1 185 ? -13.688 -3.231 8.851 1.00 97.00 185 ARG A O 1
ATOM 1346 N N . LEU A 1 186 ? -12.878 -5.277 8.391 1.00 96.06 186 LEU A N 1
ATOM 1347 C CA . LEU A 1 186 ? -11.731 -4.806 7.619 1.00 96.06 186 LEU A CA 1
ATOM 1348 C C . LEU A 1 186 ? -12.189 -4.366 6.227 1.00 96.06 186 LEU A C 1
ATOM 1350 O O . LEU A 1 186 ? -12.934 -5.096 5.572 1.00 96.06 186 LEU A O 1
ATOM 1354 N N . ALA A 1 187 ? -11.695 -3.220 5.769 1.00 95.50 187 ALA A N 1
ATOM 1355 C CA . ALA A 1 187 ? -11.939 -2.708 4.429 1.00 95.50 187 ALA A CA 1
ATOM 1356 C C . ALA A 1 187 ? -10.597 -2.391 3.746 1.00 95.50 187 ALA A C 1
ATOM 1358 O O . ALA A 1 187 ? -10.134 -1.251 3.820 1.00 95.50 187 ALA A O 1
ATOM 1359 N N . PRO A 1 188 ? -9.940 -3.369 3.091 1.00 95.00 188 PRO A N 1
ATOM 1360 C CA . PRO A 1 188 ? -8.690 -3.136 2.370 1.00 95.00 188 PRO A CA 1
ATOM 1361 C C . PRO A 1 188 ? -8.890 -2.091 1.264 1.00 95.00 188 PRO A C 1
ATOM 1363 O O . PRO A 1 188 ? -9.564 -2.337 0.261 1.00 95.00 188 PRO A O 1
ATOM 1366 N N . ARG A 1 189 ? -8.333 -0.896 1.463 1.00 95.38 189 ARG A N 1
ATOM 1367 C CA . ARG A 1 189 ? -8.465 0.254 0.561 1.00 95.38 189 ARG A CA 1
ATOM 1368 C C . ARG A 1 189 ? -7.368 1.287 0.809 1.00 95.38 189 ARG A C 1
ATOM 1370 O O . ARG A 1 189 ? -6.596 1.166 1.754 1.00 95.38 189 ARG A O 1
ATOM 1377 N N . ILE A 1 190 ? -7.314 2.290 -0.050 1.00 95.25 190 ILE A N 1
ATOM 1378 C CA . ILE A 1 190 ? -6.687 3.577 0.234 1.00 95.25 190 ILE A CA 1
ATOM 1379 C C . ILE A 1 190 ? -7.761 4.638 0.058 1.00 95.25 190 ILE A C 1
ATOM 1381 O O . ILE A 1 190 ? -8.382 4.687 -1.002 1.00 95.25 190 ILE A O 1
ATOM 1385 N N . ASP A 1 191 ? -7.983 5.445 1.084 1.00 94.88 191 ASP A N 1
ATOM 1386 C CA . ASP A 1 191 ? -8.847 6.621 1.097 1.00 94.88 191 ASP A CA 1
ATOM 1387 C C . ASP A 1 191 ? -7.974 7.875 1.189 1.00 94.88 191 ASP A C 1
ATOM 1389 O O . ASP A 1 191 ? -7.587 8.300 2.274 1.00 94.88 191 ASP A O 1
ATOM 1393 N N . PHE A 1 192 ? -7.589 8.439 0.042 1.00 94.19 192 PHE A N 1
ATOM 1394 C CA . PHE A 1 192 ? -6.632 9.547 -0.022 1.00 94.19 192 PHE A CA 1
ATOM 1395 C C . PHE A 1 192 ? -7.062 10.795 0.769 1.00 94.19 192 PHE A C 1
ATOM 1397 O O . PHE A 1 192 ? -6.194 11.394 1.402 1.00 94.19 192 PHE A O 1
ATOM 1404 N N . PRO A 1 193 ? -8.353 11.184 0.815 1.00 91.69 193 PRO A N 1
ATOM 1405 C CA . PRO A 1 193 ? -8.833 12.224 1.727 1.00 91.69 193 PRO A CA 1
ATOM 1406 C C . PRO A 1 193 ? -8.560 11.974 3.220 1.00 91.69 193 PRO A C 1
ATOM 1408 O O . PRO A 1 193 ? -8.550 12.929 3.994 1.00 91.69 193 PRO A O 1
ATOM 1411 N N . ALA A 1 194 ? -8.360 10.720 3.639 1.00 85.56 194 ALA A N 1
ATOM 1412 C CA . ALA A 1 194 ? -8.142 10.337 5.034 1.00 85.56 194 ALA A CA 1
ATOM 1413 C C . ALA A 1 194 ? -6.652 10.208 5.436 1.00 85.56 194 ALA A C 1
ATOM 1415 O O . ALA A 1 194 ? -6.370 9.773 6.558 1.00 85.56 194 ALA A O 1
ATOM 1416 N N . TRP A 1 195 ? -5.703 10.521 4.540 1.00 83.56 195 TRP A N 1
ATOM 1417 C CA . TRP A 1 195 ? -4.252 10.289 4.710 1.00 83.56 195 TRP A CA 1
ATOM 1418 C C . TRP A 1 195 ? -3.419 11.552 4.981 1.00 83.56 195 TRP A C 1
ATOM 1420 O O . TRP A 1 195 ? -3.775 12.636 4.476 1.00 83.56 195 TRP A O 1
#

pLDDT: mean 94.19, std 3.43, range [80.44, 98.19]

Radius of gyration: 19.07 Å; chains: 1; bounding box: 48×36×51 Å

Foldseek 3Di:
DDDDPDLLVDALLQLQLVLLQFFQAAEDEAELDHPDDCVSVVLSQCQSQLLCVVLQFHRRRYYYHHYPDVVSVVVVVVPRDGGDTFPDRDDDDQDDDPLVSVLVSSLSSQVSGPHHDQKGADDPQAQFFDKQFDPVLDPLPCQLCVQQPQNQWDADPPDSDIHGQRSRGGQPCSSQVRDPSNRIDTGRMDRNVRD

Secondary structure (DSSP, 8-state):
----S-GGG--THHHHHHHHTT-S-EEEEE-SS-SS--HHHHHHHHHHHHHHHHTTS-SS-EEEEE-S-HHHHHHHHHT----PPPSS-------S-HHHHHHHHHHHHHHT-SS--SEEE--TT-S--EEEE-STT-----HHHHT-TT--EEE-SSSS-EEE-GGG-----HHHHH-TT--EEEE-EEEGGG-

Sequence (195 aa):
PVAVNEITQLGIEAWIAPVAWGAAAVMALASAKPKHELTGLARNVTIANLLARSLGYGSELCGLIETDDPDMLRLALDRVQPGSSTPTPATFLPLGDKRSLSRNSMIELHRAAPTPVERVVLPAAAPFGGLDINVEGCTLCLSCVSACPTGALSDSEQQPALYFSESACVQCGLCAATCPEKVIRLAPRIDFPAW